Protein AF-A0A7Y2KKF2-F1 (afdb_monomer)

Foldseek 3Di:
DAAAAKAKPLLQAQCFEAEPVGDGLAGFHWFKWADDDLWTFTQFTWGDDDPFTWTGGQVQWHYHDSPHTYGPDDNVPIDTDDDDLRIDICVPQAFQAWEAEPVSPDIFGQLIFIWDDDPNTTTGFKTFRFLVSLCSNLVNPVVDPVLVPPQPDDRDRLIDTSSQWDQPDSRSNYIYGVDDDPSGDDDQLLSVLSNLVPDDLVSNLSSLVSDDLLSSLRNLLNHDLVSNQSNLVPDDLLSSLSNLLNHQLLSSLSNLLSYDPVSSVSSLVNHDVVSSVQNVQLVVDDCPDPSSPDGPPDDDDDPPDD

pLDDT: mean 85.21, std 11.69, range [46.84, 96.94]

Sequence (306 aa):
MALVGEVFVADVIGKPVLDPVGEEIGKLRDIAVVGGGPFPRAAGLLLERKKTVLFLPWEEVSIFNRRIISSRKRDSDLAEYTPAPDQLLIGKDLLDKQIVDIDGAKVVRVNDVKLAEEGGAACVTDVDVGVRGILRRLGVERRGETFFRTIRHPLRHQMISWSLIQPLHEKLDRLTLAVSRQALAEIHPADIAQIISGLSPEERKGFFGKLDLEMAAEALHELEPEVQADLITDMDKEQAADVIERMPPDEAADVIADLPLEKAQEILGLIEKEEAQDIHELLGHEEDTAGGLMTNEYLAYPPGIT

Solvent-accessible surface area (backbone atoms only — not comparable to full-atom values): 16806 Å² total; per-residue (Å²): 125,43,52,58,39,74,30,45,49,52,62,42,52,68,38,62,30,21,25,77,88,66,50,73,61,26,23,30,65,39,40,31,26,28,71,92,59,84,42,37,32,52,52,23,40,31,26,41,43,98,92,46,48,32,40,45,51,43,88,42,32,43,34,42,38,65,87,49,36,30,29,67,52,50,66,92,76,55,49,73,59,71,94,53,95,70,52,44,38,44,63,78,50,43,41,72,25,40,37,26,30,76,83,64,82,46,77,48,44,27,43,29,42,33,32,31,65,54,94,74,38,47,19,43,50,29,33,24,55,25,70,64,28,47,35,44,64,69,55,51,68,80,79,46,69,73,76,58,71,75,46,91,64,78,87,61,87,33,61,45,51,37,81,43,54,40,73,70,45,103,58,55,72,38,34,29,29,79,57,69,73,84,75,65,74,81,79,58,37,58,56,50,19,56,51,45,72,72,43,54,73,72,53,30,57,64,50,54,74,68,46,55,53,67,59,38,18,53,16,41,70,55,36,59,68,72,58,38,32,52,52,49,68,74,40,57,57,67,62,37,17,58,25,47,69,58,33,58,48,42,62,34,22,56,49,44,68,68,37,60,69,69,60,35,52,54,25,52,71,66,32,59,71,67,61,36,48,53,22,54,58,40,62,72,35,59,65,97,35,76,54,35,73,41,63,90,85,72,93,82,78,70,92,86,76,131

Mean predicted aligned error: 8.92 Å

Secondary structure (DSSP, 8-state):
--EEPPEEHHHHTTPEEE-TTS-EEEEEEEEEEE-SSSSPEEEEEEEEETTEEEEEEGGGEEEESSS-EEESS-GGGPEEP---TTEEEIIIIITT-EEE-TTS--EEE--EEEEEEETTEEEEEEEE-SHHHHHHHHTGGGG-TTTGGG-SS-----EEEGGGEEESSSSTTEEEESS-GGG-PPPPHHHHHHHHHHS-HHHHHHHHTTS-HHHHHHHHHTS-HHHHHHHHHHS-HHHHHHHHTTS-HHHHHHHHHTS-HHHHHHHHTTS-HHHHHHHHHHTTS-TTSTTTS--S------TT--

Structure (mmCIF, N/CA/C/O backbone):
data_AF-A0A7Y2KKF2-F1
#
_entry.id   AF-A0A7Y2KKF2-F1
#
loop_
_atom_site.group_PDB
_atom_site.id
_atom_site.type_symbol
_atom_site.label_atom_id
_atom_site.label_alt_id
_atom_site.label_comp_id
_atom_site.label_asym_id
_atom_site.label_entity_id
_atom_site.label_seq_id
_atom_site.pdbx_PDB_ins_code
_atom_site.Cartn_x
_atom_site.Cartn_y
_atom_site.Cartn_z
_atom_site.occupancy
_atom_site.B_iso_or_equiv
_atom_site.auth_seq_id
_atom_site.auth_comp_id
_atom_site.auth_asym_id
_atom_site.auth_atom_id
_atom_site.pdbx_PDB_model_num
ATOM 1 N N . MET A 1 1 ? 12.074 1.842 -33.290 1.00 66.06 1 MET A N 1
ATOM 2 C CA . MET A 1 1 ? 11.045 2.181 -32.287 1.00 66.06 1 MET A CA 1
ATOM 3 C C . MET A 1 1 ? 10.697 0.917 -31.518 1.00 66.06 1 MET A C 1
ATOM 5 O O . MET A 1 1 ? 10.731 -0.154 -32.125 1.00 66.06 1 MET A O 1
ATOM 9 N N . ALA A 1 2 ? 10.499 1.010 -30.204 1.00 76.38 2 ALA A N 1
ATOM 10 C CA . ALA A 1 2 ? 10.091 -0.125 -29.377 1.00 76.38 2 ALA A CA 1
ATOM 11 C C . ALA A 1 2 ? 8.627 -0.485 -29.669 1.00 76.38 2 ALA A C 1
ATOM 13 O O . ALA A 1 2 ? 7.830 0.410 -29.934 1.00 76.38 2 ALA A O 1
ATOM 14 N N . LEU A 1 3 ? 8.265 -1.769 -29.622 1.00 82.00 3 LEU A N 1
ATOM 15 C CA . LEU A 1 3 ? 6.858 -2.173 -29.621 1.00 82.00 3 LEU A CA 1
ATOM 16 C C . LEU A 1 3 ? 6.322 -2.038 -28.193 1.00 82.00 3 LEU A C 1
ATOM 18 O O . LEU A 1 3 ? 6.644 -2.873 -27.342 1.00 82.00 3 LEU A O 1
ATOM 22 N N . VAL A 1 4 ? 5.539 -0.990 -27.939 1.00 83.94 4 VAL A N 1
ATOM 23 C CA . VAL A 1 4 ? 5.019 -0.653 -26.609 1.00 83.94 4 VAL A CA 1
ATOM 24 C C . VAL A 1 4 ? 3.547 -1.050 -26.527 1.00 83.94 4 VAL A C 1
ATOM 26 O O . VAL A 1 4 ? 2.731 -0.626 -27.336 1.00 83.94 4 VAL A O 1
ATOM 29 N N . GLY A 1 5 ? 3.205 -1.912 -25.573 1.00 84.75 5 GLY A N 1
ATOM 30 C CA . GLY A 1 5 ? 1.810 -2.188 -25.230 1.00 84.75 5 GLY A CA 1
ATOM 31 C C . GLY A 1 5 ? 1.313 -1.261 -24.125 1.00 84.75 5 GLY A C 1
ATOM 32 O O . GLY A 1 5 ? 2.107 -0.607 -23.457 1.00 84.75 5 GLY A O 1
ATOM 33 N N . GLU A 1 6 ? 0.006 -1.272 -23.870 1.00 90.69 6 GLU A N 1
ATOM 34 C CA . GLU A 1 6 ? -0.519 -0.774 -22.597 1.00 90.69 6 GLU A CA 1
ATOM 35 C C . GLU A 1 6 ? -0.142 -1.746 -21.474 1.00 90.69 6 GLU A C 1
ATOM 37 O O . GLU A 1 6 ? -0.346 -2.964 -21.584 1.00 90.69 6 GLU A O 1
ATOM 42 N N . VAL A 1 7 ? 0.450 -1.218 -20.406 1.00 93.38 7 VAL A N 1
ATOM 43 C CA . VAL A 1 7 ? 0.984 -2.012 -19.296 1.00 93.38 7 VAL A CA 1
ATOM 44 C C . VAL A 1 7 ? 0.784 -1.269 -17.983 1.00 93.38 7 VAL A C 1
ATOM 46 O O . VAL A 1 7 ? 1.004 -0.064 -17.901 1.00 93.38 7 VAL A O 1
ATOM 49 N N . PHE A 1 8 ? 0.419 -2.009 -16.942 1.00 93.75 8 PHE A N 1
ATOM 50 C CA . PHE A 1 8 ? 0.532 -1.540 -15.570 1.00 93.75 8 PHE A CA 1
ATOM 51 C C . PHE A 1 8 ? 1.914 -1.865 -15.011 1.00 93.75 8 PHE A C 1
ATOM 53 O O . PHE A 1 8 ? 2.438 -2.953 -15.249 1.00 93.75 8 PHE A O 1
ATOM 60 N N . VAL A 1 9 ? 2.515 -0.956 -14.251 1.00 94.44 9 VAL A N 1
ATOM 61 C CA . VAL A 1 9 ? 3.871 -1.150 -13.719 1.00 94.44 9 VAL A CA 1
ATOM 62 C C . VAL A 1 9 ? 3.959 -2.419 -12.869 1.00 94.44 9 VAL A C 1
ATOM 64 O O . VAL A 1 9 ? 4.894 -3.203 -13.049 1.00 94.44 9 VAL A O 1
ATOM 67 N N . ALA A 1 10 ? 2.943 -2.711 -12.053 1.00 91.69 10 ALA A N 1
ATOM 68 C CA . ALA A 1 10 ? 2.866 -3.961 -11.295 1.00 91.69 10 ALA A CA 1
ATOM 69 C C . ALA A 1 10 ? 2.957 -5.236 -12.163 1.00 91.69 10 ALA A C 1
ATOM 71 O O . ALA A 1 10 ? 3.469 -6.259 -11.706 1.00 91.69 10 ALA A O 1
ATOM 72 N N . ASP A 1 11 ? 2.513 -5.196 -13.425 1.00 91.00 11 ASP A N 1
ATOM 73 C CA . ASP A 1 11 ? 2.591 -6.351 -14.325 1.00 91.00 11 ASP A CA 1
ATOM 74 C C . ASP A 1 11 ? 4.012 -6.647 -14.798 1.00 91.00 11 ASP A C 1
ATOM 76 O O . ASP A 1 11 ? 4.284 -7.778 -15.211 1.00 91.00 11 ASP A O 1
ATOM 80 N N . VAL A 1 12 ? 4.901 -5.655 -14.809 1.00 93.62 12 VAL A N 1
ATOM 81 C CA . VAL A 1 12 ? 6.234 -5.759 -15.422 1.00 93.62 12 VAL A CA 1
ATOM 82 C C . VAL A 1 12 ? 7.373 -5.754 -14.413 1.00 93.62 12 VAL A C 1
ATOM 84 O O . VAL A 1 12 ? 8.417 -6.339 -14.699 1.00 93.62 12 VAL A O 1
ATOM 87 N N . ILE A 1 13 ? 7.183 -5.170 -13.229 1.00 94.06 13 ILE A N 1
ATOM 88 C CA . ILE A 1 13 ? 8.176 -5.221 -12.149 1.00 94.06 13 ILE A CA 1
ATOM 89 C C . ILE A 1 13 ? 8.487 -6.681 -11.782 1.00 94.06 13 ILE A C 1
ATOM 91 O O . ILE A 1 13 ? 7.617 -7.552 -11.742 1.00 94.06 13 ILE A O 1
ATOM 95 N N . GLY A 1 14 ? 9.770 -6.967 -11.569 1.00 92.94 14 GLY A N 1
ATOM 96 C CA . GLY A 1 14 ? 10.307 -8.290 -11.266 1.00 92.94 14 GLY A CA 1
ATOM 97 C C . GLY A 1 14 ? 10.413 -9.240 -12.464 1.00 92.94 14 GLY A C 1
ATOM 98 O O . GLY A 1 14 ? 10.961 -10.335 -12.309 1.00 92.94 14 GLY A O 1
ATOM 99 N N . LYS A 1 15 ? 9.924 -8.867 -13.657 1.00 94.75 15 LYS A N 1
ATOM 100 C CA . LYS A 1 15 ? 10.044 -9.715 -14.853 1.00 94.75 15 LYS A CA 1
ATOM 101 C C . LYS A 1 15 ? 11.456 -9.697 -15.434 1.00 94.75 15 LYS A C 1
ATOM 103 O O . LYS A 1 15 ? 12.117 -8.659 -15.382 1.00 94.75 15 LYS A O 1
ATOM 108 N N . PRO A 1 16 ? 11.908 -10.821 -16.018 1.00 96.00 16 PRO A N 1
ATOM 109 C CA . PRO A 1 16 ? 13.187 -10.870 -16.706 1.00 96.00 16 PRO A CA 1
ATOM 110 C C . PRO A 1 16 ? 13.158 -9.977 -17.949 1.00 96.00 16 PRO A C 1
ATOM 112 O O . PRO A 1 16 ? 12.176 -9.954 -18.696 1.00 96.00 16 PRO A O 1
ATOM 115 N N . VAL A 1 17 ? 14.255 -9.261 -18.166 1.00 96.56 17 VAL A N 1
ATOM 116 C CA . VAL A 1 17 ? 14.524 -8.495 -19.380 1.00 96.56 17 VAL A CA 1
ATOM 117 C C . VAL A 1 17 ? 15.503 -9.286 -20.228 1.00 96.56 17 VAL A C 1
ATOM 119 O O . VAL A 1 17 ? 16.597 -9.624 -19.774 1.00 96.56 17 VAL A O 1
ATOM 122 N N . LEU A 1 18 ? 15.082 -9.604 -21.449 1.00 95.75 18 LEU A N 1
ATOM 123 C CA . LEU A 1 18 ? 15.826 -10.469 -22.358 1.00 95.75 18 LEU A CA 1
ATOM 124 C C . LEU A 1 18 ? 16.685 -9.654 -23.324 1.00 95.75 18 LEU A C 1
ATOM 126 O O . LEU A 1 18 ? 16.285 -8.578 -23.767 1.00 95.75 18 LEU A O 1
ATOM 130 N N . ASP A 1 19 ? 17.844 -10.176 -23.689 1.00 93.88 19 ASP A N 1
ATOM 131 C CA . ASP A 1 19 ? 18.685 -9.621 -24.743 1.00 93.88 19 ASP A CA 1
ATOM 132 C C . ASP A 1 19 ? 18.231 -10.083 -26.153 1.00 93.88 19 ASP A C 1
ATOM 134 O O . ASP A 1 19 ? 17.264 -10.846 -26.281 1.00 93.88 19 ASP A O 1
ATOM 138 N N . PRO A 1 20 ? 18.894 -9.645 -27.244 1.00 91.19 20 PRO A N 1
ATOM 139 C CA . PRO A 1 20 ? 18.525 -10.045 -28.605 1.00 91.19 20 PRO A CA 1
ATOM 140 C C . PRO A 1 20 ? 18.633 -11.544 -28.914 1.00 91.19 20 PRO A C 1
ATOM 142 O O . PRO A 1 20 ? 18.041 -11.987 -29.899 1.00 91.19 20 PRO A O 1
ATOM 145 N N . VAL A 1 21 ? 19.403 -12.314 -28.137 1.00 90.31 21 VAL A N 1
ATOM 146 C CA . VAL A 1 21 ? 19.538 -13.770 -28.309 1.00 90.31 21 VAL A CA 1
ATOM 147 C C . VAL A 1 21 ? 18.631 -14.557 -27.356 1.00 90.31 21 VAL A C 1
ATOM 149 O O . VAL A 1 21 ? 18.533 -15.776 -27.482 1.00 90.31 21 VAL A O 1
ATOM 152 N N . GLY A 1 22 ? 17.897 -13.863 -26.481 1.00 89.19 22 GLY A N 1
ATOM 153 C CA . GLY A 1 22 ? 16.915 -14.435 -25.564 1.00 89.19 22 GLY A CA 1
ATOM 154 C C . GLY A 1 22 ? 17.468 -14.769 -24.179 1.00 89.19 22 GLY A C 1
ATOM 155 O O . GLY A 1 22 ? 16.781 -15.444 -23.414 1.00 89.19 22 GLY A O 1
ATOM 156 N N . GLU A 1 23 ? 18.677 -14.315 -23.842 1.00 92.12 23 GLU A N 1
ATOM 157 C CA . GLU A 1 23 ? 19.265 -14.502 -22.514 1.00 92.12 23 GLU A CA 1
ATOM 158 C C . GLU A 1 23 ? 18.780 -13.425 -21.533 1.00 92.12 23 GLU A C 1
ATOM 160 O O . GLU A 1 23 ? 18.549 -12.275 -21.907 1.00 92.12 23 GLU A O 1
ATOM 165 N N . GLU A 1 24 ? 18.605 -13.791 -20.259 1.00 94.50 24 GLU A N 1
ATOM 166 C CA . GLU A 1 24 ? 18.201 -12.850 -19.208 1.00 94.50 24 GLU A CA 1
ATOM 167 C C . GLU A 1 24 ? 19.370 -11.934 -18.824 1.00 94.50 24 GLU A C 1
ATOM 169 O O . GLU A 1 24 ? 20.381 -12.385 -18.287 1.00 94.50 24 GLU A O 1
ATOM 174 N N . ILE A 1 25 ? 19.198 -10.631 -19.047 1.00 93.06 25 ILE A N 1
ATOM 175 C CA . ILE A 1 25 ? 20.148 -9.587 -18.638 1.00 93.06 25 ILE A CA 1
ATOM 176 C C . ILE A 1 25 ? 20.002 -9.291 -17.136 1.00 93.06 25 ILE A C 1
ATOM 178 O O . ILE A 1 25 ? 20.973 -9.057 -16.416 1.00 93.06 25 ILE A O 1
ATOM 182 N N . GLY A 1 26 ? 18.761 -9.283 -16.656 1.00 94.44 26 GLY A N 1
ATOM 183 C CA . GLY A 1 26 ? 18.391 -8.996 -15.276 1.00 94.44 26 GLY A CA 1
ATOM 184 C C . GLY A 1 26 ? 16.881 -8.852 -15.139 1.00 94.44 26 GLY A C 1
ATOM 185 O O . GLY A 1 26 ? 16.146 -8.969 -16.122 1.00 94.44 26 GLY A O 1
ATOM 186 N N . LYS A 1 27 ? 16.406 -8.569 -13.927 1.00 96.56 27 LYS A N 1
ATOM 187 C CA . LYS A 1 27 ? 14.975 -8.366 -13.661 1.00 96.56 27 LYS A CA 1
ATOM 188 C C . LYS A 1 27 ? 14.642 -6.887 -13.603 1.00 96.56 27 LYS A C 1
ATOM 190 O O . LYS A 1 27 ? 15.413 -6.109 -13.050 1.00 96.56 27 LYS A O 1
ATOM 195 N N . LEU A 1 28 ? 13.494 -6.491 -14.145 1.00 96.94 28 LEU A N 1
ATOM 196 C CA . LEU A 1 28 ? 13.041 -5.108 -14.063 1.00 96.94 28 LEU A CA 1
ATOM 197 C C . LEU A 1 28 ? 12.802 -4.728 -12.597 1.00 96.94 28 LEU A C 1
ATOM 199 O O . LEU A 1 28 ? 11.917 -5.279 -11.949 1.00 96.94 28 LEU A O 1
ATOM 203 N N . ARG A 1 29 ? 13.580 -3.777 -12.087 1.00 96.12 29 ARG A N 1
ATOM 204 C CA . ARG A 1 29 ? 13.467 -3.266 -10.719 1.00 96.12 29 ARG A CA 1
ATOM 205 C C . ARG A 1 29 ? 12.604 -2.019 -10.644 1.00 96.12 29 ARG A C 1
ATOM 207 O O . ARG A 1 29 ? 11.814 -1.894 -9.720 1.00 96.12 29 ARG A O 1
ATOM 214 N N . ASP A 1 30 ? 12.804 -1.094 -11.575 1.00 96.31 30 ASP A N 1
ATOM 215 C CA . ASP A 1 30 ? 12.097 0.184 -11.618 1.00 96.31 30 ASP A CA 1
ATOM 216 C C . ASP A 1 30 ? 12.155 0.780 -13.035 1.00 96.31 30 ASP A C 1
ATOM 218 O O . ASP A 1 30 ? 12.896 0.301 -13.898 1.00 96.31 30 ASP A O 1
ATOM 222 N N . ILE A 1 31 ? 11.381 1.832 -13.278 1.00 95.88 31 ILE A N 1
ATOM 223 C CA . ILE A 1 31 ? 11.293 2.553 -14.545 1.00 95.88 31 ILE A CA 1
ATOM 224 C C . ILE A 1 31 ? 11.585 4.021 -14.255 1.00 95.88 31 ILE A C 1
ATOM 226 O O . ILE A 1 31 ? 10.865 4.658 -13.487 1.00 95.88 31 ILE A O 1
ATOM 230 N N . ALA A 1 32 ? 12.634 4.556 -14.875 1.00 94.12 32 ALA A N 1
ATOM 231 C CA . ALA A 1 32 ? 12.942 5.976 -14.802 1.00 94.12 32 ALA A CA 1
ATOM 232 C C . ALA A 1 32 ? 12.110 6.729 -15.838 1.00 94.12 32 ALA A C 1
ATOM 234 O O . ALA A 1 32 ? 12.098 6.362 -17.016 1.00 94.12 32 ALA A O 1
ATOM 235 N N . VAL A 1 33 ? 11.453 7.801 -15.411 1.00 92.44 33 VAL A N 1
ATOM 236 C CA . VAL A 1 33 ? 10.720 8.726 -16.271 1.00 92.44 33 VAL A CA 1
ATOM 237 C C . VAL A 1 33 ? 11.286 10.133 -16.147 1.00 92.44 33 VAL A C 1
ATOM 239 O O . VAL A 1 33 ? 11.766 10.537 -15.091 1.00 92.44 33 VAL A O 1
ATOM 242 N N . VAL A 1 34 ? 11.220 10.880 -17.240 1.00 89.19 34 VAL A N 1
ATOM 243 C CA . VAL A 1 34 ? 11.585 12.295 -17.312 1.00 89.19 34 VAL A CA 1
ATOM 244 C C . VAL A 1 34 ? 10.343 13.122 -17.619 1.00 89.19 34 VAL A C 1
ATOM 246 O O . VAL A 1 34 ? 9.473 12.713 -18.397 1.00 89.19 34 VAL A O 1
ATOM 249 N N . GLY A 1 35 ? 10.251 14.290 -16.984 1.00 78.19 35 GLY A N 1
ATOM 250 C CA . GLY A 1 35 ? 9.215 15.281 -17.270 1.00 78.19 35 GLY A CA 1
ATOM 251 C C . GLY A 1 35 ? 9.471 16.050 -18.575 1.00 78.19 35 GLY A C 1
ATOM 252 O O . GLY A 1 35 ? 10.348 15.707 -19.362 1.00 78.19 35 GLY A O 1
ATOM 253 N N . GLY A 1 36 ? 8.706 17.123 -18.804 1.00 64.69 36 GLY A N 1
ATOM 254 C CA . GLY A 1 36 ? 8.916 18.044 -19.938 1.00 64.69 36 GLY A CA 1
ATOM 255 C C . GLY A 1 36 ? 7.866 17.978 -21.053 1.00 64.69 36 GLY A C 1
ATOM 256 O O . GLY A 1 36 ? 7.981 18.692 -22.046 1.00 64.69 36 GLY A O 1
ATOM 257 N N . GLY A 1 37 ? 6.823 17.163 -20.886 1.00 69.75 37 GLY A N 1
ATOM 258 C CA . GLY A 1 37 ? 5.637 17.112 -21.745 1.00 69.75 37 GLY A CA 1
ATOM 259 C C . GLY A 1 37 ? 4.364 16.880 -20.920 1.00 69.75 37 GLY A C 1
ATOM 260 O O . GLY A 1 37 ? 4.456 16.782 -19.696 1.00 69.75 37 GLY A O 1
ATOM 261 N N . PRO A 1 38 ? 3.181 16.766 -21.555 1.00 76.31 38 PRO A N 1
ATOM 262 C CA . PRO A 1 38 ? 1.919 16.526 -20.842 1.00 76.31 38 PRO A CA 1
ATOM 263 C C . PRO A 1 38 ? 1.904 15.194 -20.074 1.00 76.31 38 PRO A C 1
ATOM 265 O O . PRO A 1 38 ? 1.149 15.053 -19.119 1.00 76.31 38 PRO A O 1
ATOM 268 N N . PHE A 1 39 ? 2.761 14.248 -20.473 1.00 86.94 39 PHE A N 1
ATOM 269 C CA . PHE A 1 39 ? 2.935 12.940 -19.849 1.00 86.94 39 PHE A CA 1
ATOM 270 C C . PHE A 1 39 ? 4.435 12.658 -19.632 1.00 86.94 39 PHE A C 1
ATOM 272 O O . PHE A 1 39 ? 5.213 12.837 -20.579 1.00 86.94 39 PHE A O 1
ATOM 279 N N . PRO A 1 40 ? 4.863 12.221 -18.430 1.00 90.25 40 PRO A N 1
ATOM 280 C CA . PRO A 1 40 ? 6.226 11.790 -18.154 1.00 90.25 40 PRO A CA 1
ATOM 281 C C . PRO A 1 40 ? 6.601 10.630 -19.060 1.00 90.25 40 PRO A C 1
ATOM 283 O O . PRO A 1 40 ? 5.859 9.652 -19.169 1.00 90.25 40 PRO A O 1
ATOM 286 N N . ARG A 1 41 ? 7.756 10.737 -19.710 1.00 91.62 41 ARG A N 1
ATOM 287 C CA . ARG A 1 41 ? 8.225 9.751 -20.685 1.00 91.62 41 ARG A CA 1
ATOM 288 C C . ARG A 1 41 ? 9.247 8.837 -20.047 1.00 91.62 41 ARG A C 1
ATOM 290 O O . ARG A 1 41 ? 10.110 9.312 -19.318 1.00 91.62 41 ARG A O 1
ATOM 297 N N . ALA A 1 42 ? 9.192 7.549 -20.353 1.00 93.19 42 ALA A N 1
ATOM 298 C CA . ALA A 1 42 ? 10.209 6.608 -19.918 1.00 93.19 42 ALA A CA 1
ATOM 299 C C . ALA A 1 42 ? 11.580 7.002 -20.493 1.00 93.19 42 ALA A C 1
ATOM 301 O O . ALA A 1 42 ? 11.768 7.055 -21.706 1.00 93.19 42 ALA A O 1
ATOM 302 N N . ALA A 1 43 ? 12.527 7.281 -19.601 1.00 92.69 43 ALA A N 1
ATOM 303 C CA . ALA A 1 43 ? 13.932 7.509 -19.919 1.00 92.69 43 ALA A CA 1
ATOM 304 C C . ALA A 1 43 ? 14.701 6.186 -20.022 1.00 92.69 43 ALA A C 1
ATOM 306 O O . ALA A 1 43 ? 15.641 6.058 -20.803 1.00 92.69 43 ALA A O 1
ATOM 307 N N . GLY A 1 44 ? 14.296 5.181 -19.243 1.00 93.88 44 GLY A N 1
ATOM 308 C CA . GLY A 1 44 ? 14.912 3.863 -19.276 1.00 93.88 44 GLY A CA 1
ATOM 309 C C . GLY A 1 44 ? 14.418 2.930 -18.179 1.00 93.88 44 GLY A C 1
ATOM 310 O O . GLY A 1 44 ? 13.600 3.291 -17.332 1.00 93.88 44 GLY A O 1
ATOM 311 N N . LEU A 1 45 ? 14.931 1.706 -18.213 1.00 96.06 45 LEU A N 1
ATOM 312 C CA . LEU A 1 45 ? 14.622 0.636 -17.276 1.00 96.06 45 LEU A CA 1
ATOM 313 C C . LEU A 1 45 ? 15.802 0.412 -16.329 1.00 96.06 45 LEU A C 1
ATOM 315 O O . LEU A 1 45 ? 16.952 0.336 -16.766 1.00 96.06 45 LEU A O 1
ATOM 319 N N . LEU A 1 46 ? 15.515 0.261 -15.040 1.00 96.44 46 LEU A N 1
ATOM 320 C CA . LEU A 1 46 ? 16.496 -0.144 -14.040 1.00 96.44 46 LEU A CA 1
ATOM 321 C C . LEU A 1 46 ? 16.420 -1.659 -13.891 1.00 96.44 46 LEU A C 1
ATOM 323 O O . LEU A 1 46 ? 15.376 -2.199 -13.526 1.00 96.44 46 LEU A O 1
ATOM 327 N N . LEU A 1 47 ? 17.522 -2.349 -14.166 1.00 96.50 47 LEU A N 1
ATOM 328 C CA . LEU A 1 47 ? 17.596 -3.806 -14.122 1.00 96.50 47 LEU A CA 1
ATOM 329 C C . LEU A 1 47 ? 18.388 -4.243 -12.895 1.00 96.50 47 LEU A C 1
ATOM 331 O O . LEU A 1 47 ? 19.553 -3.883 -12.734 1.00 96.50 47 LEU A O 1
ATOM 335 N N . GLU A 1 48 ? 17.775 -5.033 -12.026 1.00 95.50 48 GLU A N 1
ATOM 336 C CA . GLU A 1 48 ? 18.464 -5.663 -10.910 1.00 95.50 48 GLU A CA 1
ATOM 337 C C . GLU A 1 48 ? 19.169 -6.938 -11.371 1.00 95.50 48 GLU A C 1
ATOM 339 O O . GLU A 1 48 ? 18.561 -7.853 -11.937 1.00 95.50 48 GLU A O 1
ATOM 344 N N . ARG A 1 49 ? 20.472 -7.005 -11.084 1.00 89.94 49 ARG A N 1
ATOM 345 C CA . ARG A 1 49 ? 21.303 -8.185 -11.315 1.00 89.94 49 ARG A CA 1
ATOM 346 C C . ARG A 1 49 ? 22.281 -8.350 -10.157 1.00 89.94 49 ARG A C 1
ATOM 348 O O . ARG A 1 49 ? 23.191 -7.542 -9.973 1.00 89.94 49 ARG A O 1
ATOM 355 N N . LYS A 1 50 ? 22.145 -9.440 -9.398 1.00 86.81 50 LYS A N 1
ATOM 356 C CA . LYS A 1 50 ? 22.961 -9.737 -8.204 1.00 86.81 50 LYS A CA 1
ATOM 357 C C . LYS A 1 50 ? 22.922 -8.586 -7.186 1.00 86.81 50 LYS A C 1
ATOM 359 O O . LYS A 1 50 ? 21.951 -8.466 -6.460 1.00 86.81 50 LYS A O 1
ATOM 364 N N . LYS A 1 51 ? 23.979 -7.772 -7.106 1.00 86.81 51 LYS A N 1
ATOM 365 C CA . LYS A 1 51 ? 24.097 -6.625 -6.184 1.00 86.81 51 LYS A CA 1
ATOM 366 C C . LYS A 1 51 ? 24.229 -5.285 -6.913 1.00 86.81 51 LYS A C 1
ATOM 368 O O . LYS A 1 51 ? 24.526 -4.278 -6.283 1.00 86.81 51 LYS A O 1
ATOM 373 N N . THR A 1 52 ? 24.049 -5.282 -8.230 1.00 91.88 52 THR A N 1
ATOM 374 C CA . THR A 1 52 ? 24.193 -4.100 -9.084 1.00 91.88 52 THR A CA 1
ATOM 375 C C . THR A 1 52 ? 22.864 -3.770 -9.739 1.00 91.88 52 THR A C 1
ATOM 377 O O . THR A 1 52 ? 22.093 -4.674 -10.073 1.00 91.88 52 THR A O 1
ATOM 380 N N . VAL A 1 53 ? 22.622 -2.482 -9.955 1.00 94.94 53 VAL A N 1
ATOM 381 C CA . VAL A 1 53 ? 21.502 -2.002 -10.764 1.00 94.94 53 VAL A CA 1
ATOM 382 C C . VAL A 1 53 ? 22.077 -1.464 -12.059 1.00 94.94 53 VAL A C 1
ATOM 384 O O . VAL A 1 53 ? 22.920 -0.573 -12.031 1.00 94.94 53 VAL A O 1
ATOM 387 N N . LEU A 1 54 ? 21.643 -2.022 -13.178 1.00 95.00 54 LEU A N 1
ATOM 388 C CA . LEU A 1 54 ? 22.023 -1.569 -14.509 1.00 95.00 54 LEU A CA 1
ATOM 389 C C . LEU A 1 54 ? 20.962 -0.619 -15.051 1.00 95.00 54 LEU A C 1
ATOM 391 O O . LEU A 1 54 ? 19.786 -0.735 -14.704 1.00 95.00 54 LEU A O 1
ATOM 395 N N . PHE A 1 55 ? 21.369 0.293 -15.925 1.00 95.50 55 PHE A N 1
ATOM 396 C CA . PHE A 1 55 ? 20.453 1.178 -16.632 1.00 95.50 55 PHE A CA 1
ATOM 397 C C . PHE A 1 55 ? 20.375 0.797 -18.109 1.00 95.50 55 PHE A C 1
ATOM 399 O O . PHE A 1 55 ? 21.385 0.794 -18.814 1.00 95.50 55 PHE A O 1
ATOM 406 N N . LEU A 1 56 ? 19.166 0.497 -18.578 1.00 94.81 56 LEU A N 1
ATOM 407 C CA . LEU A 1 56 ? 18.853 0.272 -19.984 1.00 94.81 56 LEU A CA 1
ATOM 408 C C . LEU A 1 56 ? 18.101 1.499 -20.526 1.00 94.81 56 LEU A C 1
ATOM 410 O O . LEU A 1 56 ? 16.931 1.674 -20.181 1.00 94.81 56 LEU A O 1
ATOM 414 N N . PRO A 1 57 ? 18.733 2.340 -21.367 1.00 93.88 57 PRO A N 1
ATOM 415 C CA . PRO A 1 57 ? 18.066 3.481 -21.991 1.00 93.88 57 PRO A CA 1
ATOM 416 C C . PRO A 1 57 ? 16.843 3.054 -22.803 1.00 93.88 57 PRO A C 1
ATOM 418 O O . PRO A 1 57 ? 16.843 1.983 -23.418 1.0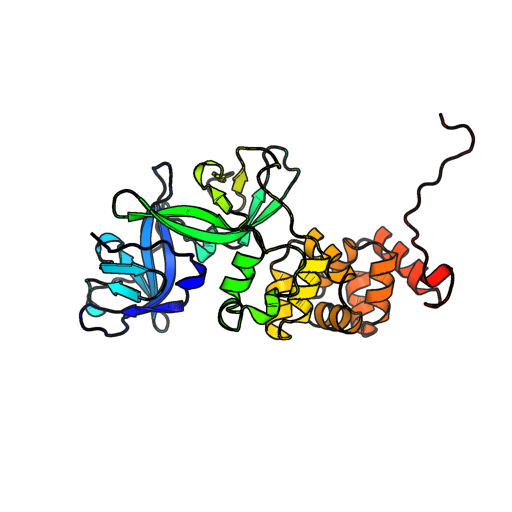0 93.88 57 PRO A O 1
ATOM 421 N N . TRP A 1 58 ? 15.807 3.891 -22.829 1.00 93.06 58 TRP A N 1
ATOM 422 C CA . TRP A 1 58 ? 14.540 3.551 -23.477 1.00 93.06 58 TRP A CA 1
ATOM 423 C C . TRP A 1 58 ? 14.683 3.261 -24.977 1.00 93.06 58 TRP A C 1
ATOM 425 O O . TRP A 1 58 ? 14.017 2.378 -25.517 1.00 93.06 58 TRP A O 1
ATOM 435 N N . GLU A 1 59 ? 15.593 3.951 -25.661 1.00 92.06 59 GLU A N 1
ATOM 436 C CA . GLU A 1 59 ? 15.851 3.790 -27.096 1.00 92.06 59 GLU A CA 1
ATOM 437 C C . GLU A 1 59 ? 16.343 2.379 -27.447 1.00 92.06 59 GLU A C 1
ATOM 439 O O . GLU A 1 59 ? 16.128 1.884 -28.559 1.00 92.06 59 GLU A O 1
ATOM 444 N N . GLU A 1 60 ? 16.977 1.722 -26.478 1.00 93.69 60 GLU A N 1
ATOM 445 C CA . GLU A 1 60 ? 17.521 0.375 -26.601 1.00 93.69 60 GLU A CA 1
ATOM 446 C C . GLU A 1 60 ? 16.488 -0.702 -26.266 1.00 93.69 60 GLU A C 1
ATOM 448 O O . GLU A 1 60 ? 16.750 -1.886 -26.459 1.00 93.69 60 GLU A O 1
ATOM 453 N N . VAL A 1 61 ? 15.290 -0.332 -25.818 1.00 93.75 61 VAL A N 1
ATOM 454 C CA . VAL A 1 61 ? 14.195 -1.281 -25.615 1.00 93.75 61 VAL A CA 1
ATOM 455 C C . VAL A 1 61 ? 13.625 -1.688 -26.981 1.00 93.75 61 VAL A C 1
ATOM 457 O O . VAL A 1 61 ? 13.367 -0.869 -27.870 1.00 93.75 61 VAL A O 1
ATOM 460 N N . SER A 1 62 ? 13.461 -2.992 -27.202 1.00 93.00 62 SER A N 1
ATOM 461 C CA . SER A 1 62 ? 12.889 -3.536 -28.440 1.00 93.00 62 SER A CA 1
ATOM 462 C C . SER A 1 62 ? 11.407 -3.867 -28.295 1.00 93.00 62 SER A C 1
ATOM 464 O O . SER A 1 62 ? 10.624 -3.488 -29.167 1.00 93.00 62 SER A O 1
ATOM 466 N N . ILE A 1 63 ? 11.017 -4.522 -27.201 1.00 93.31 63 ILE A N 1
ATOM 467 C CA . ILE A 1 63 ? 9.628 -4.874 -26.881 1.00 93.31 63 ILE A CA 1
ATOM 468 C C . ILE A 1 63 ? 9.377 -4.519 -25.420 1.00 93.31 63 ILE A C 1
ATOM 470 O O . ILE A 1 63 ? 10.170 -4.880 -24.551 1.00 93.31 63 ILE A O 1
ATOM 474 N N . PHE A 1 64 ? 8.261 -3.846 -25.156 1.00 94.12 64 PHE A N 1
ATOM 475 C CA . PHE A 1 64 ? 7.809 -3.541 -23.807 1.00 94.12 64 PHE A CA 1
ATOM 476 C C . PHE A 1 64 ? 6.303 -3.759 -23.697 1.00 94.12 64 PHE A C 1
ATOM 478 O O . PHE A 1 64 ? 5.498 -2.948 -24.148 1.00 94.12 64 PHE A O 1
ATOM 485 N N . ASN A 1 65 ? 5.900 -4.887 -23.122 1.00 92.06 65 ASN A N 1
ATOM 486 C CA . ASN A 1 65 ? 4.500 -5.160 -22.821 1.00 92.06 65 ASN A CA 1
ATOM 487 C C . ASN A 1 65 ? 4.377 -6.075 -21.598 1.00 92.06 65 ASN A C 1
ATOM 489 O O . ASN A 1 65 ? 5.362 -6.608 -21.089 1.00 92.06 65 ASN A O 1
ATOM 493 N N . ARG A 1 66 ? 3.140 -6.334 -21.163 1.00 89.88 66 ARG A N 1
ATOM 494 C CA . ARG A 1 66 ? 2.851 -7.196 -20.006 1.00 89.88 66 ARG A CA 1
ATOM 495 C C . ARG A 1 66 ? 3.384 -8.633 -20.104 1.00 89.88 66 ARG A C 1
ATOM 497 O O . ARG A 1 66 ? 3.293 -9.356 -19.123 1.00 89.88 66 ARG A O 1
ATOM 504 N N . ARG A 1 67 ? 3.854 -9.125 -21.253 1.00 89.44 67 ARG A N 1
ATOM 505 C CA . ARG A 1 67 ? 4.361 -10.504 -21.412 1.00 89.44 67 ARG A CA 1
ATOM 506 C C . ARG A 1 67 ? 5.872 -10.553 -21.562 1.00 89.44 67 ARG A C 1
ATOM 508 O O . ARG A 1 67 ? 6.495 -11.409 -20.947 1.00 89.44 67 ARG A O 1
ATOM 515 N N . ILE A 1 68 ? 6.428 -9.679 -22.392 1.00 92.50 68 ILE A N 1
ATOM 516 C CA . ILE A 1 68 ? 7.829 -9.718 -22.803 1.00 92.50 68 ILE A CA 1
ATOM 517 C C . ILE A 1 68 ? 8.424 -8.323 -22.658 1.00 92.50 68 ILE A C 1
ATOM 519 O O . ILE A 1 68 ? 7.833 -7.336 -23.104 1.00 92.50 68 ILE A O 1
ATOM 523 N N . ILE A 1 69 ? 9.618 -8.286 -22.071 1.00 95.50 69 ILE A N 1
ATOM 524 C CA . ILE A 1 69 ? 10.486 -7.117 -22.025 1.00 95.50 69 ILE A CA 1
ATOM 525 C C . ILE A 1 69 ? 11.803 -7.532 -22.671 1.00 95.50 69 ILE A C 1
ATOM 527 O O . ILE A 1 69 ? 12.437 -8.486 -22.216 1.00 95.50 69 ILE A O 1
ATOM 531 N N . SER A 1 70 ? 12.201 -6.853 -23.743 1.00 94.75 70 SER A N 1
ATOM 532 C CA . SER A 1 70 ? 13.437 -7.179 -24.452 1.00 94.75 70 SER A CA 1
ATOM 533 C C . SER A 1 70 ? 14.248 -5.945 -24.820 1.00 94.75 70 SER A C 1
ATOM 535 O O . SER A 1 70 ? 13.713 -4.871 -25.099 1.00 94.75 70 SER A O 1
ATOM 537 N N . SER A 1 71 ? 15.560 -6.133 -24.844 1.00 94.31 71 SER A N 1
ATOM 538 C CA . SER A 1 71 ? 16.591 -5.150 -25.145 1.00 94.31 71 SER A CA 1
ATOM 539 C C . SER A 1 71 ? 17.176 -5.388 -26.541 1.00 94.31 71 SER A C 1
ATOM 541 O O . SER A 1 71 ? 17.133 -6.493 -27.081 1.00 94.31 71 SER A O 1
ATOM 543 N N . ARG A 1 72 ? 17.718 -4.334 -27.150 1.00 94.06 72 ARG A N 1
ATOM 544 C CA . ARG A 1 72 ? 18.578 -4.372 -28.345 1.00 94.06 72 ARG A CA 1
ATOM 545 C C . ARG A 1 72 ? 20.050 -4.539 -27.974 1.00 94.06 72 ARG A C 1
ATOM 547 O O . ARG A 1 72 ? 20.834 -4.994 -28.803 1.00 94.06 72 ARG A O 1
ATOM 554 N N . LYS A 1 73 ? 20.411 -4.186 -26.740 1.00 90.62 73 LYS A N 1
ATOM 555 C CA . LYS A 1 73 ? 21.745 -4.354 -26.163 1.00 90.62 73 LYS A CA 1
ATOM 556 C C . LYS A 1 73 ? 21.885 -5.681 -25.444 1.00 90.62 73 LYS A C 1
ATOM 558 O O . LYS A 1 73 ? 20.917 -6.192 -24.879 1.00 90.62 73 LYS A O 1
ATOM 563 N N . ARG A 1 74 ? 23.118 -6.180 -25.434 1.00 88.12 74 ARG A N 1
ATOM 564 C CA . ARG A 1 74 ? 23.538 -7.303 -24.600 1.00 88.12 74 ARG A CA 1
ATOM 565 C C . ARG A 1 74 ? 23.980 -6.807 -23.233 1.00 88.12 74 ARG A C 1
ATOM 567 O O . ARG A 1 74 ? 24.265 -5.626 -23.045 1.00 88.12 74 ARG A O 1
ATOM 574 N N . ASP A 1 75 ? 24.075 -7.742 -22.302 1.00 80.25 75 ASP A N 1
ATOM 575 C CA . ASP A 1 75 ? 24.470 -7.478 -20.921 1.00 80.25 75 ASP A CA 1
ATOM 576 C C . ASP A 1 75 ? 25.838 -6.771 -20.800 1.00 80.25 75 ASP A C 1
ATOM 578 O O . ASP A 1 75 ? 25.995 -5.825 -20.032 1.00 80.25 75 ASP A O 1
ATOM 582 N N . SER A 1 76 ? 26.815 -7.150 -21.633 1.00 80.38 76 SER A N 1
ATOM 583 C CA . SER A 1 76 ? 28.153 -6.532 -21.660 1.00 80.38 76 SER A CA 1
ATOM 584 C C . SER A 1 76 ? 28.156 -5.036 -21.981 1.00 80.38 76 SER A C 1
ATOM 586 O O . SER A 1 76 ? 29.151 -4.361 -21.724 1.00 80.38 76 SER A O 1
ATOM 588 N N . ASP A 1 77 ? 27.069 -4.532 -22.566 1.00 83.44 77 ASP A N 1
ATOM 589 C CA . ASP A 1 77 ? 26.983 -3.190 -23.137 1.00 83.44 77 ASP A CA 1
ATOM 590 C C . ASP A 1 77 ? 26.193 -2.224 -22.231 1.00 83.44 77 ASP A C 1
ATOM 592 O O . ASP A 1 77 ? 25.939 -1.077 -22.617 1.00 83.44 77 ASP A O 1
ATOM 596 N N . LEU A 1 78 ? 25.775 -2.680 -21.041 1.00 87.12 78 LEU A N 1
ATOM 597 C CA . LEU A 1 78 ? 25.028 -1.889 -20.063 1.00 87.12 78 LEU A CA 1
ATOM 598 C C . LEU A 1 78 ? 25.926 -1.331 -18.961 1.00 87.12 78 LEU A C 1
ATOM 600 O O . LEU A 1 78 ? 26.803 -2.008 -18.428 1.00 87.12 78 LEU A O 1
ATOM 604 N N . ALA A 1 79 ? 25.656 -0.080 -18.595 1.00 89.56 79 ALA A N 1
ATOM 605 C CA . ALA A 1 79 ? 26.330 0.605 -17.503 1.00 89.56 79 ALA A CA 1
ATOM 606 C C . ALA A 1 79 ? 25.532 0.485 -16.198 1.00 89.56 79 ALA A C 1
ATOM 608 O O . ALA A 1 79 ? 24.312 0.288 -16.205 1.00 89.56 79 ALA A O 1
ATOM 609 N N . GLU A 1 80 ? 26.226 0.641 -15.072 1.00 93.00 80 GLU A N 1
ATOM 610 C CA . GLU A 1 80 ? 25.574 0.780 -13.772 1.00 93.00 80 GLU A CA 1
ATOM 611 C C . GLU A 1 80 ? 24.738 2.064 -13.719 1.00 93.00 80 GLU A C 1
ATOM 613 O O . GLU A 1 80 ? 25.122 3.115 -14.239 1.00 93.00 80 GLU A O 1
ATOM 618 N N . TYR A 1 81 ? 23.569 1.968 -13.092 1.00 92.69 81 TYR A N 1
ATOM 619 C CA . TYR A 1 81 ? 22.658 3.088 -12.933 1.00 92.69 81 TYR A CA 1
ATOM 620 C C . TYR A 1 81 ? 23.256 4.147 -12.006 1.00 92.69 81 TYR A C 1
ATOM 622 O O . TYR A 1 81 ? 23.669 3.853 -10.885 1.00 92.69 81 TYR A O 1
ATOM 630 N N . THR A 1 82 ? 23.234 5.400 -12.459 1.00 88.50 82 THR A N 1
ATOM 631 C CA . THR A 1 82 ? 23.558 6.570 -11.641 1.00 88.50 82 THR A CA 1
ATOM 632 C C . THR A 1 82 ? 22.335 7.492 -11.618 1.00 88.50 82 THR A C 1
ATOM 634 O O . THR A 1 82 ? 21.869 7.863 -12.695 1.00 88.50 82 THR A O 1
ATOM 637 N N . PRO A 1 83 ? 21.801 7.863 -10.437 1.00 85.19 83 PRO A N 1
ATOM 638 C CA . PRO A 1 83 ? 20.635 8.738 -10.334 1.00 85.19 83 PRO A CA 1
ATOM 639 C C . PRO A 1 83 ? 20.863 10.094 -11.002 1.00 85.19 83 PRO A C 1
ATOM 641 O O . PRO A 1 83 ? 21.853 10.768 -10.707 1.00 85.19 83 PRO A O 1
ATOM 644 N N . ALA A 1 84 ? 19.927 10.504 -11.854 1.00 84.25 84 ALA A N 1
ATOM 645 C CA . ALA A 1 84 ? 19.911 11.835 -12.449 1.00 84.25 84 ALA A CA 1
ATOM 646 C C . ALA A 1 84 ? 18.868 12.729 -11.739 1.00 84.25 84 ALA A C 1
ATOM 648 O O . ALA A 1 84 ? 17.804 12.228 -11.375 1.00 84.25 84 ALA A O 1
ATOM 649 N N . PRO A 1 85 ? 19.137 14.032 -11.515 1.00 76.81 85 PRO A N 1
ATOM 650 C CA . PRO A 1 85 ? 18.231 14.920 -10.771 1.00 76.81 85 PRO A CA 1
ATOM 651 C C . PRO A 1 85 ? 16.873 15.167 -11.442 1.00 76.81 85 PRO A C 1
ATOM 653 O O . PRO A 1 85 ? 15.917 15.534 -10.772 1.00 76.81 85 PRO A O 1
ATOM 656 N N . ASP A 1 86 ? 16.803 15.009 -12.760 1.00 83.31 86 ASP A N 1
ATOM 657 C CA . ASP A 1 86 ? 15.625 15.220 -13.605 1.00 83.31 86 ASP A CA 1
ATOM 658 C C . ASP A 1 86 ? 14.817 13.934 -13.849 1.00 83.31 86 ASP A C 1
ATOM 660 O O . ASP A 1 86 ? 13.789 13.962 -14.531 1.00 83.31 86 ASP A O 1
ATOM 664 N N . GLN A 1 87 ? 15.278 12.810 -13.294 1.00 86.69 87 GLN A N 1
ATOM 665 C CA . GLN A 1 87 ? 14.617 11.517 -13.384 1.00 86.69 87 GLN A CA 1
ATOM 666 C C . GLN A 1 87 ? 13.809 11.225 -12.126 1.00 86.69 87 GLN A C 1
ATOM 668 O O . GLN A 1 87 ? 14.267 11.403 -10.999 1.00 86.69 87 GLN A O 1
ATOM 673 N N . LEU A 1 88 ? 12.615 10.693 -12.346 1.00 88.31 88 LEU A N 1
ATOM 674 C CA . LEU A 1 88 ? 11.732 10.174 -11.315 1.00 88.31 88 LEU A CA 1
ATOM 675 C C . LEU A 1 88 ? 11.607 8.670 -11.522 1.00 88.31 88 LEU A C 1
ATOM 677 O O . LEU A 1 88 ? 11.432 8.206 -12.648 1.00 88.31 88 LEU A O 1
ATOM 681 N N . LEU A 1 89 ? 11.707 7.893 -10.454 1.00 92.06 89 LEU A N 1
ATOM 682 C CA . LEU A 1 89 ? 11.525 6.449 -10.512 1.00 92.06 89 LEU A CA 1
ATOM 683 C C . LEU A 1 89 ? 10.073 6.115 -10.182 1.00 92.06 89 LEU A C 1
ATOM 685 O O . LEU A 1 89 ? 9.579 6.524 -9.136 1.00 92.06 89 LEU A O 1
ATOM 689 N N . ILE A 1 90 ? 9.367 5.376 -11.040 1.00 93.12 90 ILE A N 1
ATOM 690 C CA . ILE A 1 90 ? 7.943 5.099 -10.801 1.00 93.12 90 ILE A CA 1
ATOM 691 C C . ILE A 1 90 ? 7.737 4.313 -9.500 1.00 93.12 90 ILE A C 1
ATOM 693 O O . ILE A 1 90 ? 6.898 4.671 -8.676 1.00 93.12 90 ILE A O 1
ATOM 697 N N . GLY A 1 91 ? 8.507 3.253 -9.287 1.00 91.31 91 GLY A N 1
ATOM 698 C CA . GLY A 1 91 ? 8.377 2.394 -8.117 1.00 91.31 91 GLY A CA 1
ATOM 699 C C . GLY A 1 91 ? 8.693 3.114 -6.810 1.00 91.31 91 GLY A C 1
ATOM 700 O O . GLY A 1 91 ? 8.001 2.917 -5.819 1.00 91.31 91 GLY A O 1
ATOM 701 N N . LYS A 1 92 ? 9.725 3.957 -6.808 1.00 89.12 92 LYS A N 1
ATOM 702 C CA . LYS A 1 92 ? 10.183 4.667 -5.607 1.00 89.12 92 LYS A CA 1
ATOM 703 C C . LYS A 1 92 ? 9.466 6.002 -5.364 1.00 89.12 92 LYS A C 1
ATOM 705 O O . LYS A 1 92 ? 9.176 6.345 -4.219 1.00 89.12 92 LYS A O 1
ATOM 710 N N . ASP A 1 93 ? 9.252 6.782 -6.417 1.00 88.00 93 ASP A N 1
ATOM 711 C CA . ASP A 1 93 ? 8.851 8.188 -6.326 1.00 88.00 93 ASP A CA 1
ATOM 712 C C . ASP A 1 93 ? 7.382 8.420 -6.728 1.00 88.00 93 ASP A C 1
ATOM 714 O O . ASP A 1 93 ? 6.892 9.528 -6.532 1.00 88.00 93 ASP A O 1
ATOM 718 N N . LEU A 1 94 ? 6.667 7.408 -7.248 1.00 88.69 94 LEU A N 1
ATOM 719 C CA . LEU A 1 94 ? 5.241 7.506 -7.606 1.00 88.69 94 LEU A CA 1
ATOM 720 C C . LEU A 1 94 ? 4.351 6.499 -6.880 1.00 88.69 94 LEU A C 1
ATOM 722 O O . LEU A 1 94 ? 3.328 6.905 -6.336 1.00 88.69 94 LEU A O 1
ATOM 726 N N . LEU A 1 95 ? 4.703 5.210 -6.865 1.00 89.69 95 LEU A N 1
ATOM 727 C CA . LEU A 1 95 ? 3.920 4.209 -6.137 1.00 89.69 95 LEU A CA 1
ATOM 728 C C . LEU A 1 95 ? 3.877 4.537 -4.644 1.00 89.69 95 LEU A C 1
ATOM 730 O O . LEU A 1 95 ? 4.827 5.066 -4.071 1.00 89.69 95 LEU A O 1
ATOM 734 N N . ASP A 1 96 ? 2.743 4.224 -4.027 1.00 86.06 96 ASP A N 1
ATOM 735 C CA . ASP A 1 96 ? 2.451 4.460 -2.616 1.00 86.06 96 ASP A CA 1
ATOM 736 C C . ASP A 1 96 ? 2.446 5.946 -2.190 1.00 86.06 96 ASP A C 1
ATOM 738 O O . ASP A 1 96 ? 2.224 6.256 -1.015 1.00 86.06 96 ASP A O 1
ATOM 742 N N . LYS A 1 97 ? 2.613 6.888 -3.133 1.00 87.19 97 LYS A N 1
ATOM 743 C CA . LYS A 1 97 ? 2.504 8.327 -2.867 1.00 87.19 97 LYS A CA 1
ATOM 744 C C . LYS A 1 97 ? 1.058 8.763 -2.692 1.00 87.19 97 LYS A C 1
ATOM 746 O O . LYS A 1 97 ? 0.137 8.198 -3.280 1.00 87.19 97 LYS A O 1
ATOM 751 N N . GLN A 1 98 ? 0.876 9.798 -1.881 1.00 84.81 98 GLN A N 1
ATOM 752 C CA . GLN A 1 98 ? -0.428 10.390 -1.612 1.00 84.81 98 GLN A CA 1
ATOM 753 C C . GLN A 1 98 ? -0.787 11.423 -2.679 1.00 84.81 98 GLN A C 1
ATOM 755 O O . GLN A 1 98 ? 0.003 12.316 -2.988 1.00 84.81 98 GLN A O 1
ATOM 760 N N . ILE A 1 99 ? -2.002 11.306 -3.193 1.00 82.06 99 ILE A N 1
ATOM 761 C CA . ILE A 1 99 ? -2.690 12.254 -4.050 1.00 82.06 99 ILE A CA 1
ATOM 762 C C . ILE A 1 99 ? -3.742 12.967 -3.198 1.00 82.06 99 ILE A C 1
ATOM 764 O O . ILE A 1 99 ? -4.614 12.314 -2.630 1.00 82.06 99 ILE A O 1
ATOM 768 N N . VAL A 1 100 ? -3.683 14.294 -3.132 1.00 78.94 100 VAL A N 1
ATOM 769 C CA . VAL A 1 100 ? -4.636 15.126 -2.388 1.00 78.94 100 VAL A CA 1
ATOM 770 C C . VAL A 1 100 ? -5.469 15.992 -3.327 1.00 78.94 100 VAL A C 1
ATOM 772 O O . VAL A 1 100 ? -4.970 16.447 -4.352 1.00 78.94 100 VAL A O 1
ATOM 775 N N . ASP A 1 101 ? -6.737 16.232 -3.004 1.00 73.88 101 ASP A N 1
ATOM 776 C CA . ASP A 1 101 ? -7.555 17.216 -3.734 1.00 73.88 101 ASP A CA 1
ATOM 777 C C . ASP A 1 101 ? -7.065 18.664 -3.482 1.00 73.88 101 ASP A C 1
ATOM 779 O O . ASP A 1 101 ? -6.408 18.922 -2.471 1.00 73.88 101 ASP A O 1
ATOM 783 N N . ILE A 1 102 ? -7.408 19.620 -4.358 1.00 69.38 102 ILE A N 1
ATOM 784 C CA . ILE A 1 102 ? -7.124 21.059 -4.192 1.00 69.38 102 ILE A CA 1
ATOM 785 C C . ILE A 1 102 ? -7.658 21.619 -2.873 1.00 69.38 102 ILE A C 1
ATOM 787 O O . ILE A 1 102 ? -7.037 22.500 -2.283 1.00 69.38 102 ILE A O 1
ATOM 791 N N . ASP A 1 103 ? -8.781 21.083 -2.395 1.00 64.31 103 ASP A N 1
ATOM 792 C CA . ASP A 1 103 ? -9.401 21.488 -1.134 1.00 64.31 103 ASP A CA 1
ATOM 793 C C . ASP A 1 103 ? -8.741 20.800 0.078 1.00 64.31 103 ASP A C 1
ATOM 795 O O . ASP A 1 103 ? -9.163 20.997 1.215 1.00 64.31 103 ASP A O 1
ATOM 799 N N . GLY A 1 104 ? -7.737 19.940 -0.146 1.00 65.00 104 GLY A N 1
ATOM 800 C CA . GLY A 1 104 ? -7.037 19.161 0.883 1.00 65.00 104 GLY A CA 1
ATOM 801 C C . GLY A 1 104 ? -7.892 18.088 1.562 1.00 65.00 104 GLY A C 1
ATOM 802 O O . GLY A 1 104 ? -7.406 17.362 2.420 1.00 65.00 104 GLY A O 1
ATOM 803 N N . ALA A 1 105 ? -9.161 17.974 1.177 1.00 64.38 105 ALA A N 1
ATOM 804 C CA . ALA A 1 105 ? -10.165 17.247 1.937 1.00 64.38 105 ALA A CA 1
ATOM 805 C C . ALA A 1 105 ? -10.221 15.741 1.635 1.00 64.38 105 ALA A C 1
ATOM 807 O O . ALA A 1 105 ? -10.998 15.032 2.263 1.00 64.38 105 ALA A O 1
ATOM 808 N N . LYS A 1 106 ? -9.500 15.242 0.627 1.00 71.06 106 LYS A N 1
ATOM 809 C CA . LYS A 1 106 ? -9.432 13.807 0.316 1.00 71.06 106 LYS A CA 1
ATOM 810 C C . LYS A 1 106 ? -8.007 13.439 -0.060 1.00 71.06 106 LYS A C 1
ATOM 812 O O . LYS A 1 106 ? -7.404 14.137 -0.875 1.00 71.06 106 LYS A O 1
ATOM 817 N N . VAL A 1 107 ? -7.506 12.353 0.521 1.00 74.81 107 VAL A N 1
ATOM 818 C CA . VAL A 1 107 ? -6.159 11.824 0.302 1.00 74.81 107 VAL A CA 1
ATOM 819 C C . VAL A 1 107 ? -6.286 10.379 -0.168 1.00 74.81 107 VAL A C 1
ATOM 821 O O . VAL A 1 107 ? -6.831 9.554 0.548 1.00 74.81 107 VAL A O 1
ATOM 824 N N . VAL A 1 108 ? -5.797 10.062 -1.366 1.00 79.25 108 VAL A N 1
ATOM 825 C CA . VAL A 1 108 ? -5.770 8.690 -1.905 1.00 79.25 108 VAL A CA 1
ATOM 826 C C . VAL A 1 108 ? -4.355 8.291 -2.288 1.00 79.25 108 VAL A C 1
ATOM 828 O O . VAL A 1 108 ? -3.513 9.146 -2.544 1.00 79.25 108 VAL A O 1
ATOM 831 N N . ARG A 1 109 ? -4.063 6.993 -2.335 1.00 84.06 109 ARG A N 1
ATOM 832 C CA . ARG A 1 109 ? -2.720 6.481 -2.629 1.00 84.06 109 ARG A CA 1
ATOM 833 C C . ARG A 1 109 ? -2.597 5.999 -4.076 1.00 84.06 109 ARG A C 1
ATOM 835 O O . ARG A 1 109 ? -3.519 5.401 -4.622 1.00 84.06 109 ARG A O 1
ATOM 842 N N . VAL A 1 110 ? -1.435 6.223 -4.688 1.00 88.38 110 VAL A N 1
ATOM 843 C CA . VAL A 1 110 ? -1.059 5.616 -5.975 1.00 88.38 110 VAL A CA 1
ATOM 844 C C . VAL A 1 110 ? -0.812 4.122 -5.769 1.00 88.38 110 VAL A C 1
ATOM 846 O O . VAL A 1 110 ? 0.246 3.716 -5.287 1.00 88.38 110 VAL A O 1
ATOM 849 N N . ASN A 1 111 ? -1.766 3.289 -6.165 1.00 88.62 111 ASN A N 1
ATOM 850 C CA . ASN A 1 111 ? -1.652 1.840 -6.031 1.00 88.62 111 ASN A CA 1
ATOM 851 C C . ASN A 1 111 ? -0.921 1.209 -7.211 1.00 88.62 111 ASN A C 1
ATOM 853 O O . ASN A 1 111 ? -0.243 0.199 -7.035 1.00 88.62 111 ASN A O 1
ATOM 857 N N . ASP A 1 112 ? -1.046 1.785 -8.403 1.00 92.44 112 ASP A N 1
ATOM 858 C CA . ASP A 1 112 ? -0.333 1.346 -9.599 1.00 92.44 112 ASP A CA 1
ATOM 859 C C . ASP A 1 112 ? -0.240 2.486 -10.621 1.00 92.44 112 ASP A C 1
ATOM 861 O O . ASP A 1 112 ? -0.923 3.504 -10.511 1.00 92.44 112 ASP A O 1
ATOM 865 N N . VAL A 1 113 ? 0.591 2.310 -11.644 1.00 93.44 113 VAL A N 1
ATOM 866 C CA . VAL A 1 113 ? 0.769 3.297 -12.714 1.00 93.44 113 VAL A CA 1
ATOM 867 C C . VAL A 1 113 ? 0.580 2.627 -14.063 1.00 93.44 113 VAL A C 1
ATOM 869 O O . VAL A 1 113 ? 1.126 1.551 -14.313 1.00 93.44 113 VAL A O 1
ATOM 872 N N . LYS A 1 114 ? -0.187 3.265 -14.947 1.00 94.06 114 LYS A N 1
ATOM 873 C CA . LYS A 1 114 ? -0.379 2.815 -16.322 1.00 94.06 114 LYS A CA 1
ATOM 874 C C . LYS A 1 114 ? 0.591 3.530 -17.256 1.00 94.06 114 LYS A C 1
ATOM 876 O O . LYS A 1 114 ? 0.690 4.757 -17.272 1.00 94.06 114 LYS A O 1
ATOM 881 N N . LEU A 1 115 ? 1.274 2.726 -18.062 1.00 94.06 115 LEU A N 1
ATOM 882 C CA . LEU A 1 115 ? 2.112 3.151 -19.168 1.00 94.06 115 LEU A CA 1
ATOM 883 C C . LEU A 1 115 ? 1.428 2.800 -20.491 1.00 94.06 115 LEU A C 1
ATOM 885 O O . LEU A 1 115 ? 0.977 1.665 -20.679 1.00 94.06 115 LEU A O 1
ATOM 889 N N . ALA A 1 116 ? 1.389 3.753 -21.416 1.00 92.00 116 ALA A N 1
ATOM 890 C CA . ALA A 1 116 ? 0.920 3.540 -22.783 1.00 92.00 116 ALA A CA 1
ATOM 891 C C . ALA A 1 116 ? 1.855 4.213 -23.794 1.00 92.00 116 ALA A C 1
ATOM 893 O O . ALA A 1 116 ? 2.678 5.058 -23.436 1.00 92.00 116 ALA A O 1
ATOM 894 N N . GLU A 1 117 ? 1.763 3.803 -25.058 1.00 89.69 117 GLU A N 1
ATOM 895 C CA . GLU A 1 117 ? 2.560 4.396 -26.129 1.00 89.69 117 GLU A CA 1
ATOM 896 C C . GLU A 1 117 ? 2.027 5.784 -26.501 1.00 89.69 117 GLU A C 1
ATOM 898 O O . GLU A 1 117 ? 0.890 5.920 -26.943 1.00 89.69 117 GLU A O 1
ATOM 903 N N . GLU A 1 118 ? 2.883 6.796 -26.398 1.00 83.25 118 GLU A N 1
ATOM 904 C CA . GLU A 1 118 ? 2.613 8.156 -26.862 1.00 83.25 118 GLU A CA 1
ATOM 905 C C . GLU A 1 118 ? 3.851 8.676 -27.606 1.00 83.25 118 GLU A C 1
ATOM 907 O O . GLU A 1 118 ? 4.942 8.805 -27.045 1.00 83.25 118 GLU A O 1
ATOM 912 N N . GLY A 1 119 ? 3.715 8.941 -28.909 1.00 74.50 119 GLY A N 1
ATOM 913 C CA . GLY A 1 119 ? 4.813 9.454 -29.738 1.00 74.50 119 GLY A CA 1
ATOM 914 C C . GLY A 1 119 ? 6.040 8.531 -29.842 1.00 74.50 119 GLY A C 1
ATOM 915 O O . GLY A 1 119 ? 7.158 9.029 -29.982 1.00 74.50 119 GLY A O 1
ATOM 916 N N . GLY A 1 120 ? 5.853 7.206 -29.767 1.00 74.31 120 GLY A N 1
ATOM 917 C CA . GLY A 1 120 ? 6.920 6.204 -29.898 1.00 74.31 120 GLY A CA 1
ATOM 918 C C . GLY A 1 120 ? 7.714 5.913 -28.616 1.00 74.31 120 GLY A C 1
ATOM 919 O O . GLY A 1 120 ? 8.711 5.187 -28.672 1.00 74.31 120 GLY A O 1
ATOM 920 N N . ALA A 1 121 ? 7.287 6.459 -27.473 1.00 79.00 121 ALA A N 1
ATOM 921 C CA . ALA A 1 121 ? 7.826 6.160 -26.148 1.00 79.00 121 ALA A CA 1
ATOM 922 C C . ALA A 1 121 ? 6.706 5.738 -25.185 1.00 79.00 121 ALA A C 1
ATOM 924 O O . ALA A 1 121 ? 5.559 6.156 -25.348 1.00 79.00 121 ALA A O 1
ATOM 925 N N . ALA A 1 122 ? 7.025 4.925 -24.172 1.00 91.12 122 ALA A N 1
ATOM 926 C CA . ALA A 1 122 ? 6.070 4.686 -23.094 1.00 91.12 122 ALA A CA 1
ATOM 927 C C . ALA A 1 122 ? 5.973 5.937 -22.227 1.00 91.12 122 ALA A C 1
ATOM 929 O O . ALA A 1 122 ? 6.991 6.472 -21.782 1.00 91.12 122 ALA A O 1
ATOM 930 N N . CYS A 1 123 ? 4.750 6.382 -21.982 1.00 92.44 123 CYS A N 1
ATOM 931 C CA . CYS A 1 123 ? 4.464 7.534 -21.149 1.00 92.44 123 CYS A CA 1
ATOM 932 C C . CYS A 1 123 ? 3.515 7.138 -20.022 1.00 92.44 123 CYS A C 1
ATOM 934 O O . CYS A 1 123 ? 2.667 6.263 -20.199 1.00 92.44 123 CYS A O 1
ATOM 936 N N . VAL A 1 124 ? 3.658 7.792 -18.871 1.00 92.81 124 VAL A N 1
ATOM 937 C CA . VAL A 1 124 ? 2.710 7.676 -17.759 1.00 92.81 124 VAL A CA 1
ATOM 938 C C . VAL A 1 124 ? 1.428 8.395 -18.156 1.00 92.81 124 VAL A C 1
ATOM 940 O O . VAL A 1 124 ? 1.411 9.622 -18.224 1.00 92.81 124 VAL A O 1
ATOM 943 N N . THR A 1 125 ? 0.374 7.635 -18.451 1.00 91.62 125 THR A N 1
ATOM 944 C CA . THR A 1 125 ? -0.918 8.201 -18.868 1.00 91.62 125 THR A CA 1
ATOM 945 C C . THR A 1 125 ? -1.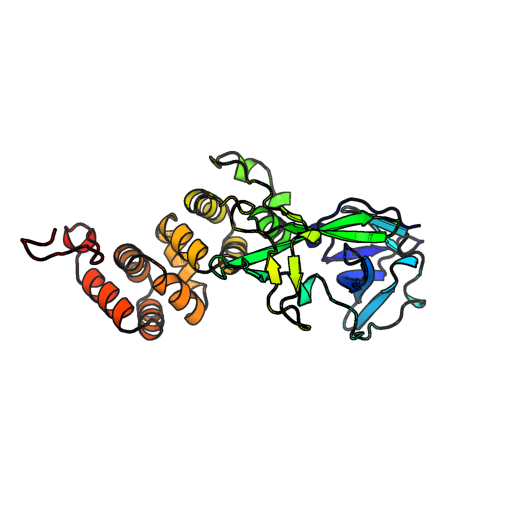874 8.346 -17.703 1.00 91.62 125 THR A C 1
ATOM 947 O O . THR A 1 125 ? -2.576 9.348 -17.611 1.00 91.62 125 THR A O 1
ATOM 950 N N . ASP A 1 126 ? -1.875 7.373 -16.794 1.00 90.75 126 ASP A N 1
ATOM 951 C CA . ASP A 1 126 ? -2.847 7.285 -15.715 1.00 90.75 126 ASP A CA 1
ATOM 952 C C . ASP A 1 126 ? -2.231 6.670 -14.456 1.00 90.75 126 ASP A C 1
ATOM 954 O O . ASP A 1 126 ? -1.323 5.835 -14.515 1.00 90.75 126 ASP A O 1
ATOM 958 N N . VAL A 1 127 ? -2.795 7.035 -13.314 1.00 89.81 127 VAL A N 1
ATOM 959 C CA . VAL A 1 127 ? -2.529 6.443 -12.007 1.00 89.81 127 VAL A CA 1
ATOM 960 C C . VAL A 1 127 ? -3.755 5.656 -11.555 1.00 89.81 127 VAL A C 1
ATOM 962 O O . VAL A 1 127 ? -4.864 6.185 -11.564 1.00 89.81 127 VAL A O 1
ATOM 965 N N . ASP A 1 128 ? -3.554 4.405 -11.146 1.00 88.75 128 ASP A N 1
ATOM 966 C CA . ASP A 1 128 ? -4.583 3.590 -10.501 1.00 88.75 128 ASP A CA 1
ATOM 967 C C . ASP A 1 128 ? -4.548 3.855 -8.993 1.00 88.75 128 ASP A C 1
ATOM 969 O O . ASP A 1 128 ? -3.525 3.633 -8.341 1.00 88.75 128 ASP A O 1
ATOM 973 N N . VAL A 1 129 ? -5.663 4.321 -8.443 1.00 84.94 129 VAL A N 1
ATOM 974 C CA . VAL A 1 129 ? -5.858 4.515 -6.994 1.00 84.94 129 VAL A CA 1
ATOM 975 C C . VAL A 1 129 ? -6.831 3.497 -6.401 1.00 84.94 129 VAL A C 1
ATOM 977 O O . VAL A 1 129 ? -7.161 3.545 -5.223 1.00 84.94 129 VAL A O 1
ATOM 980 N N . GLY A 1 130 ? -7.292 2.547 -7.212 1.00 81.62 130 GLY A N 1
ATOM 981 C CA . GLY A 1 130 ? -8.252 1.536 -6.816 1.00 81.62 130 GLY A CA 1
ATOM 982 C C . GLY A 1 130 ? -7.607 0.269 -6.264 1.00 81.62 130 GLY A C 1
ATOM 983 O O . GLY A 1 130 ? -6.409 0.002 -6.396 1.00 81.62 130 GLY A O 1
ATOM 984 N N . VAL A 1 131 ? -8.467 -0.577 -5.702 1.00 78.69 131 VAL A N 1
ATOM 985 C CA . VAL A 1 131 ? -8.110 -1.872 -5.108 1.00 78.69 131 VAL A CA 1
ATOM 986 C C . VAL A 1 131 ? -7.487 -2.843 -6.122 1.00 78.69 131 VAL A C 1
ATOM 988 O O . VAL A 1 131 ? -6.640 -3.662 -5.770 1.00 78.69 131 VAL A O 1
ATOM 991 N N . ARG A 1 132 ? -7.831 -2.731 -7.412 1.00 82.12 132 ARG A N 1
ATOM 992 C CA . ARG A 1 132 ? -7.233 -3.569 -8.469 1.00 82.12 132 ARG A CA 1
ATOM 993 C C . ARG A 1 132 ? -5.725 -3.362 -8.598 1.00 82.12 132 ARG A C 1
ATOM 995 O O . ARG A 1 132 ? -5.000 -4.340 -8.758 1.00 82.12 132 ARG A O 1
ATOM 1002 N N . GLY A 1 133 ? -5.241 -2.124 -8.469 1.00 83.62 133 GLY A N 1
ATOM 1003 C CA . GLY A 1 133 ? -3.804 -1.842 -8.440 1.00 83.62 133 GLY A CA 1
ATOM 1004 C C . GLY A 1 133 ? -3.089 -2.572 -7.302 1.00 83.62 133 GLY A C 1
ATOM 1005 O O . GLY A 1 133 ? -2.048 -3.198 -7.513 1.00 83.62 133 GLY A O 1
ATOM 1006 N N . ILE A 1 134 ? -3.699 -2.595 -6.113 1.00 84.69 134 ILE A N 1
ATOM 1007 C CA . ILE A 1 134 ? -3.182 -3.325 -4.946 1.00 84.69 134 ILE A CA 1
ATOM 1008 C C . ILE A 1 134 ? -3.109 -4.828 -5.242 1.00 84.69 134 ILE A C 1
ATOM 1010 O O . ILE A 1 134 ? -2.061 -5.450 -5.046 1.00 84.69 134 ILE A O 1
ATOM 1014 N N . LEU A 1 135 ? -4.194 -5.402 -5.768 1.00 83.88 135 LEU A N 1
ATOM 1015 C CA . LEU A 1 135 ? -4.295 -6.830 -6.087 1.00 83.88 135 LEU A CA 1
ATOM 1016 C C . LEU A 1 135 ? -3.279 -7.275 -7.143 1.00 83.88 135 LEU A C 1
ATOM 1018 O O . LEU A 1 135 ? -2.684 -8.349 -7.004 1.00 83.88 135 LEU A O 1
ATOM 1022 N N . ARG A 1 136 ? -3.024 -6.448 -8.167 1.00 86.38 136 ARG A N 1
ATOM 1023 C CA . ARG A 1 136 ? -1.953 -6.697 -9.146 1.00 86.38 136 ARG A CA 1
ATOM 1024 C C . ARG A 1 136 ? -0.591 -6.756 -8.481 1.00 86.38 136 ARG A C 1
ATOM 1026 O O . ARG A 1 136 ? 0.160 -7.701 -8.720 1.00 86.38 136 ARG A O 1
ATOM 1033 N N . ARG A 1 137 ? -0.288 -5.795 -7.604 1.00 86.75 137 ARG A N 1
ATOM 1034 C CA . ARG A 1 137 ? 0.995 -5.738 -6.885 1.00 86.75 137 ARG A CA 1
ATOM 1035 C C . ARG A 1 137 ? 1.215 -6.910 -5.936 1.00 86.75 137 ARG A C 1
ATOM 1037 O O . ARG A 1 137 ? 2.362 -7.255 -5.681 1.00 86.75 137 ARG A O 1
ATOM 1044 N N . LEU A 1 138 ? 0.147 -7.507 -5.414 1.00 82.12 138 LEU A N 1
ATOM 1045 C CA . LEU A 1 138 ? 0.227 -8.708 -4.578 1.00 82.12 138 LEU A CA 1
ATOM 1046 C C . LEU A 1 138 ? 0.214 -10.010 -5.395 1.00 82.12 138 LEU A C 1
ATOM 1048 O O . LEU A 1 138 ? 0.414 -11.084 -4.843 1.00 82.12 138 LEU A O 1
ATOM 1052 N N . GLY A 1 139 ? 0.002 -9.941 -6.714 1.00 77.75 139 GLY A N 1
ATOM 1053 C CA . GLY A 1 139 ? -0.042 -11.116 -7.588 1.00 77.75 139 GLY A CA 1
ATOM 1054 C C . GLY A 1 139 ? -1.338 -11.931 -7.494 1.00 77.75 139 GLY A C 1
ATOM 1055 O O . GLY A 1 139 ? -1.406 -13.023 -8.065 1.00 77.75 139 GLY A O 1
ATOM 1056 N N . VAL A 1 140 ? -2.371 -11.396 -6.835 1.00 73.62 140 VAL A N 1
ATOM 1057 C CA . VAL A 1 140 ? -3.641 -12.087 -6.553 1.00 73.62 140 VAL A CA 1
ATOM 1058 C C . VAL A 1 140 ? -4.492 -12.244 -7.816 1.00 73.62 140 VAL A C 1
ATOM 1060 O O . VAL A 1 140 ? -5.114 -13.287 -8.015 1.00 73.62 140 VAL A O 1
ATOM 1063 N N . GLU A 1 141 ? -4.452 -11.279 -8.746 1.00 63.81 141 GLU A N 1
ATOM 1064 C CA . GLU A 1 141 ? -5.229 -11.339 -10.001 1.00 63.81 141 GLU A CA 1
ATOM 1065 C C . GLU A 1 141 ? -4.937 -12.593 -10.850 1.00 63.81 141 GLU A C 1
ATOM 1067 O O . GLU A 1 141 ? -5.778 -13.031 -11.633 1.00 63.81 141 GLU A O 1
ATOM 1072 N N . ARG A 1 142 ? -3.765 -13.224 -10.686 1.00 56.50 142 ARG A N 1
ATOM 1073 C CA . ARG A 1 142 ? -3.386 -14.431 -11.443 1.00 56.50 142 ARG A CA 1
ATOM 1074 C C . ARG A 1 142 ? -4.045 -15.716 -10.927 1.00 56.50 142 ARG A C 1
ATOM 1076 O O . ARG A 1 142 ? -4.002 -16.719 -11.638 1.00 56.50 142 ARG A O 1
ATOM 1083 N N . ARG A 1 143 ? -4.620 -15.712 -9.716 1.00 58.28 143 ARG A N 1
ATOM 1084 C CA . ARG A 1 143 ? -5.163 -16.911 -9.047 1.00 58.28 143 ARG A CA 1
ATOM 1085 C C . ARG A 1 143 ? -6.681 -17.095 -9.191 1.00 58.28 143 ARG A C 1
ATOM 1087 O O . ARG A 1 143 ? -7.174 -18.166 -8.852 1.00 58.28 143 ARG A O 1
ATOM 1094 N N . GLY A 1 144 ? -7.392 -16.157 -9.825 1.00 52.47 144 GLY A N 1
ATOM 1095 C CA . GLY A 1 144 ? -8.690 -16.429 -10.459 1.00 52.47 144 GLY A CA 1
ATOM 1096 C C . GLY A 1 144 ? -9.776 -15.365 -10.268 1.00 52.47 144 GLY A C 1
ATOM 1097 O O . GLY A 1 144 ? -9.843 -14.682 -9.255 1.00 52.47 144 GLY A O 1
ATOM 1098 N N . GLU A 1 145 ? -10.691 -15.295 -11.241 1.00 49.19 145 GLU A N 1
ATOM 1099 C CA . GLU A 1 145 ? -11.927 -14.488 -11.214 1.00 49.19 145 GLU A CA 1
ATOM 1100 C C . GLU A 1 145 ? -12.968 -15.011 -10.204 1.00 49.19 145 GLU A C 1
ATOM 1102 O O . GLU A 1 145 ? -13.900 -14.297 -9.841 1.00 49.19 145 GLU A O 1
ATOM 1107 N N . THR A 1 146 ? -12.819 -16.255 -9.729 1.00 52.31 146 THR A N 1
ATOM 1108 C CA . THR A 1 146 ? -13.742 -16.908 -8.783 1.00 52.31 146 THR A CA 1
ATOM 1109 C C . THR A 1 146 ? -13.854 -16.150 -7.466 1.00 52.31 146 THR A C 1
ATOM 1111 O O . THR A 1 146 ? -14.933 -16.078 -6.893 1.00 52.31 146 THR A O 1
ATOM 1114 N N . PHE A 1 147 ? -12.749 -15.553 -7.031 1.00 57.66 147 PHE A N 1
ATOM 1115 C CA . PHE A 1 147 ? -12.662 -14.747 -5.822 1.00 57.66 147 PHE A CA 1
ATOM 1116 C C . PHE A 1 147 ? -13.542 -13.490 -5.901 1.00 57.66 147 PHE A C 1
ATOM 1118 O O . PHE A 1 147 ? -14.228 -13.138 -4.951 1.00 57.66 147 PHE A O 1
ATO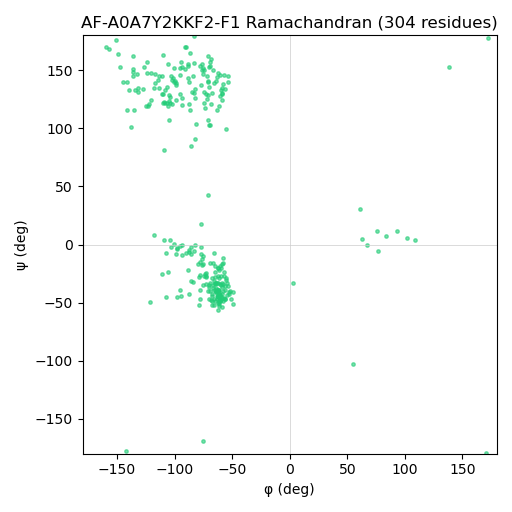M 1125 N N . PHE A 1 148 ? -13.586 -12.850 -7.073 1.00 57.84 148 PHE A N 1
ATOM 1126 C CA . PHE A 1 148 ? -14.309 -11.594 -7.286 1.00 57.84 148 PHE A CA 1
ATOM 1127 C C . PHE A 1 148 ? -15.765 -11.790 -7.728 1.00 57.84 148 PHE A C 1
ATOM 1129 O O . PHE A 1 148 ? -16.517 -10.822 -7.808 1.00 57.84 148 PHE A O 1
ATOM 1136 N N . ARG A 1 149 ? -16.191 -13.028 -8.026 1.00 57.31 149 ARG A N 1
ATOM 1137 C CA . ARG A 1 149 ? -17.545 -13.321 -8.539 1.00 57.31 149 ARG A CA 1
ATOM 1138 C C . ARG A 1 149 ? -18.669 -13.018 -7.550 1.00 57.31 149 ARG A C 1
ATOM 1140 O O . ARG A 1 149 ? -19.814 -12.918 -7.983 1.00 57.31 149 ARG A O 1
ATOM 1147 N N . THR A 1 150 ? -18.347 -12.898 -6.267 1.00 56.44 150 THR A N 1
ATOM 1148 C CA . THR A 1 150 ? -19.314 -12.640 -5.192 1.00 56.44 150 THR A CA 1
ATOM 1149 C C . THR A 1 150 ? -19.281 -11.182 -4.723 1.00 56.44 150 THR A C 1
ATOM 1151 O O . THR A 1 150 ? -20.102 -10.815 -3.887 1.00 56.44 150 THR A O 1
ATOM 1154 N N . ILE A 1 151 ? -18.394 -10.343 -5.279 1.00 65.56 151 ILE A N 1
ATOM 1155 C CA . ILE A 1 151 ? -18.362 -8.916 -4.945 1.00 65.56 151 ILE A CA 1
ATOM 1156 C C . ILE A 1 151 ? -19.574 -8.233 -5.556 1.00 65.56 151 ILE A C 1
ATOM 1158 O O . ILE A 1 151 ? -19.839 -8.334 -6.760 1.00 65.56 151 ILE A O 1
ATOM 1162 N N . ARG A 1 152 ? -20.330 -7.546 -4.701 1.00 61.38 152 ARG A N 1
ATOM 1163 C CA . ARG A 1 152 ? -21.604 -6.926 -5.066 1.00 61.38 152 ARG A CA 1
ATOM 1164 C C . ARG A 1 152 ? -21.392 -5.748 -6.011 1.00 61.38 152 ARG A C 1
ATOM 1166 O O . ARG A 1 152 ? -22.204 -5.530 -6.914 1.00 61.38 152 ARG A O 1
ATOM 1173 N N . HIS A 1 153 ? -20.276 -5.038 -5.851 1.00 62.19 153 HIS A N 1
ATOM 1174 C CA . HIS A 1 153 ? -19.836 -3.988 -6.757 1.00 62.19 153 HIS A CA 1
ATOM 1175 C C . HIS A 1 153 ? -18.690 -4.468 -7.662 1.00 62.19 153 HIS A C 1
ATOM 1177 O O . HIS A 1 153 ? -17.661 -4.935 -7.179 1.00 62.19 153 HIS A O 1
ATOM 1183 N N . PRO A 1 154 ? -18.794 -4.333 -9.000 1.00 63.50 154 PRO A N 1
ATOM 1184 C CA . PRO A 1 154 ? -17.657 -4.629 -9.859 1.00 63.50 154 PRO A CA 1
ATOM 1185 C C . PRO A 1 154 ? -16.510 -3.693 -9.478 1.00 63.50 154 PRO A C 1
ATOM 1187 O O . PRO A 1 154 ? -16.715 -2.478 -9.454 1.00 63.50 154 PRO A O 1
ATOM 1190 N N . LEU A 1 155 ? -15.321 -4.246 -9.216 1.00 65.81 155 LEU A N 1
ATOM 1191 C CA . LEU A 1 155 ? -14.121 -3.460 -8.927 1.00 65.81 155 LEU A CA 1
ATOM 1192 C C . LEU A 1 155 ? -13.870 -2.482 -10.075 1.00 65.81 155 LEU A C 1
ATOM 1194 O O . LEU A 1 155 ? -13.369 -2.852 -11.143 1.00 65.81 155 LEU A O 1
ATOM 1198 N N . ARG A 1 156 ? -14.285 -1.230 -9.877 1.00 60.84 156 ARG A N 1
ATOM 1199 C CA . ARG A 1 156 ? -14.154 -0.186 -10.887 1.00 60.84 156 ARG A CA 1
ATOM 1200 C C . ARG A 1 156 ? -12.679 0.171 -11.014 1.00 60.84 156 ARG A C 1
ATOM 1202 O O . ARG A 1 156 ? -11.953 0.227 -10.027 1.00 60.84 156 ARG A O 1
ATOM 1209 N N . HIS A 1 157 ? -12.240 0.413 -12.245 1.00 62.72 157 HIS A N 1
ATOM 1210 C CA . HIS A 1 157 ? -10.949 1.047 -12.477 1.00 62.72 157 HIS A CA 1
ATOM 1211 C C . HIS A 1 157 ? -11.057 2.501 -12.022 1.00 62.72 157 HIS A C 1
ATOM 1213 O O . HIS A 1 157 ? -11.666 3.319 -12.709 1.00 62.72 157 HIS A O 1
ATOM 1219 N N . GLN A 1 158 ? -10.507 2.799 -10.848 1.00 77.62 158 GLN A N 1
ATOM 1220 C CA . GLN A 1 158 ? -10.339 4.168 -10.380 1.00 77.62 158 GLN A CA 1
ATOM 1221 C C . GLN A 1 158 ? -9.020 4.685 -10.948 1.00 77.62 158 GLN A C 1
ATOM 1223 O O . GLN A 1 158 ? -7.963 4.565 -10.334 1.00 77.62 158 GLN A O 1
ATOM 1228 N N . MET A 1 159 ? -9.094 5.182 -12.178 1.00 82.31 159 MET A N 1
ATOM 1229 C CA . MET A 1 159 ? -7.946 5.710 -12.903 1.00 82.31 159 MET A CA 1
ATOM 1230 C C . MET A 1 159 ? -8.019 7.229 -12.915 1.00 82.31 159 MET A C 1
ATOM 1232 O O . MET A 1 159 ? -9.036 7.803 -13.305 1.00 82.31 159 MET A O 1
ATOM 1236 N N . ILE A 1 160 ? -6.929 7.870 -12.518 1.00 84.19 160 ILE A N 1
ATOM 1237 C CA . ILE A 1 160 ? -6.746 9.312 -12.609 1.00 84.19 160 ILE A CA 1
ATOM 1238 C C . ILE A 1 160 ? -5.768 9.580 -13.747 1.00 84.19 160 ILE A C 1
ATOM 1240 O O . ILE A 1 160 ? -4.615 9.156 -13.677 1.00 84.19 160 ILE A O 1
ATOM 1244 N N . SER A 1 161 ? -6.204 10.314 -14.771 1.00 86.69 161 SER A N 1
ATOM 1245 C CA . SER A 1 161 ? -5.298 10.771 -15.830 1.00 86.69 161 SER A CA 1
ATOM 1246 C C . SER A 1 161 ? -4.176 11.620 -15.237 1.00 86.69 161 SER A C 1
ATOM 1248 O O . SER A 1 161 ? -4.430 12.550 -14.466 1.00 86.69 161 SER A O 1
ATOM 1250 N N . TRP A 1 162 ? -2.942 11.366 -15.666 1.00 87.00 162 TRP A N 1
ATOM 1251 C CA . TRP A 1 162 ? -1.769 12.137 -15.263 1.00 87.00 162 TRP A CA 1
ATOM 1252 C C . TRP A 1 162 ? -1.928 13.637 -15.542 1.00 87.00 162 TRP A C 1
ATOM 1254 O O . TRP A 1 162 ? -1.438 14.465 -14.783 1.00 87.00 162 TRP A O 1
ATOM 1264 N N . SER A 1 163 ? -2.679 14.011 -16.582 1.00 83.19 163 SER A N 1
ATOM 1265 C CA . SER A 1 163 ? -2.950 15.416 -16.915 1.00 83.19 163 SER A CA 1
ATOM 1266 C C . SER A 1 163 ? -3.661 16.195 -15.800 1.00 83.19 163 SER A C 1
ATOM 1268 O O . SER A 1 163 ? -3.674 17.423 -15.823 1.00 83.19 163 SER A O 1
ATOM 1270 N N . LEU A 1 164 ? -4.308 15.490 -14.869 1.00 80.50 164 LEU A N 1
ATOM 1271 C CA . LEU A 1 164 ? -5.004 16.067 -13.722 1.00 80.50 164 LEU A CA 1
ATOM 1272 C C . LEU A 1 164 ? -4.115 16.130 -12.477 1.00 80.50 164 LEU A C 1
ATOM 1274 O O . LEU A 1 164 ? -4.526 16.726 -11.489 1.00 80.50 164 LEU A O 1
ATOM 1278 N N . ILE A 1 165 ? -2.929 15.522 -12.504 1.00 80.12 165 ILE A N 1
ATOM 1279 C CA . ILE A 1 165 ? -2.022 15.440 -11.364 1.00 80.12 165 ILE A CA 1
ATOM 1280 C C . ILE A 1 165 ? -0.954 16.522 -11.507 1.00 80.12 165 ILE A C 1
ATOM 1282 O O . ILE A 1 165 ? -0.232 16.587 -12.501 1.00 80.12 165 ILE A O 1
ATOM 1286 N N . GLN A 1 166 ? -0.832 17.367 -10.490 1.00 70.44 166 GLN A N 1
ATOM 1287 C CA . GLN A 1 166 ? 0.223 18.365 -10.385 1.00 70.44 166 GLN A CA 1
ATOM 1288 C C . GLN A 1 166 ? 1.182 17.976 -9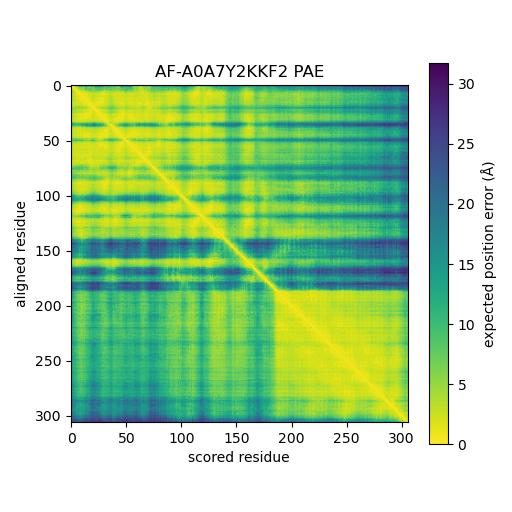.252 1.00 70.44 166 GLN A C 1
ATOM 1290 O O . GLN A 1 166 ? 0.731 17.703 -8.136 1.00 70.44 166 GLN A O 1
ATOM 1295 N N . PRO A 1 167 ? 2.504 17.944 -9.496 1.00 64.62 167 PRO A N 1
ATOM 1296 C CA . PRO A 1 167 ? 3.484 17.817 -8.424 1.00 64.62 167 PRO A CA 1
ATOM 1297 C C . PRO A 1 167 ? 3.324 18.978 -7.437 1.00 64.62 167 PRO A C 1
ATOM 1299 O O . PRO A 1 167 ? 3.396 20.136 -7.845 1.00 64.62 167 PRO A O 1
ATOM 1302 N N . LEU A 1 168 ? 3.119 18.689 -6.147 1.00 46.84 168 LEU A N 1
ATOM 1303 C CA . LEU A 1 168 ? 2.965 19.742 -5.137 1.00 46.84 168 LEU A CA 1
ATOM 1304 C C . LEU A 1 168 ? 4.316 20.403 -4.798 1.00 46.84 168 LEU A C 1
ATOM 1306 O O . LEU A 1 168 ? 4.351 21.567 -4.415 1.00 46.84 168 LEU A O 1
ATOM 1310 N N . HIS A 1 169 ? 5.426 19.672 -4.958 1.00 51.22 169 HIS A N 1
ATOM 1311 C CA . HIS A 1 169 ? 6.794 20.133 -4.703 1.00 51.22 169 HIS A CA 1
ATOM 1312 C C . HIS A 1 169 ? 7.799 19.433 -5.639 1.00 51.22 169 HIS A C 1
ATOM 1314 O O . HIS A 1 169 ? 7.501 18.383 -6.207 1.00 51.22 169 HIS A O 1
ATOM 1320 N N . GLU A 1 170 ? 9.020 19.976 -5.755 1.00 50.97 170 GLU A N 1
ATOM 1321 C CA . GLU A 1 170 ? 10.141 19.392 -6.529 1.00 50.97 170 GLU A CA 1
ATOM 1322 C C . GLU A 1 170 ? 10.533 17.970 -6.070 1.00 50.97 170 GLU A C 1
ATOM 1324 O O . GLU A 1 170 ? 11.202 17.240 -6.798 1.00 50.97 170 GLU A O 1
ATOM 1329 N N . LYS A 1 171 ? 10.087 17.554 -4.877 1.00 52.84 171 LYS A N 1
ATOM 1330 C CA . LYS A 1 171 ? 10.114 16.170 -4.394 1.00 52.84 171 LYS A CA 1
ATOM 1331 C C . LYS A 1 171 ? 8.679 15.648 -4.334 1.00 52.84 171 LYS A C 1
ATOM 1333 O O . LYS A 1 171 ? 7.847 16.235 -3.646 1.00 52.84 171 LYS A O 1
ATOM 1338 N N . LEU A 1 172 ? 8.397 14.553 -5.046 1.00 62.41 172 LEU A N 1
ATOM 1339 C CA . LEU A 1 172 ? 7.071 13.926 -5.182 1.00 62.41 172 LEU A CA 1
ATOM 1340 C C . LEU A 1 172 ? 6.575 13.231 -3.897 1.00 62.41 172 LEU A C 1
ATOM 1342 O O . LEU A 1 172 ? 6.054 12.120 -3.935 1.00 62.41 172 LEU A O 1
ATOM 1346 N N . ASP A 1 173 ? 6.746 13.846 -2.732 1.00 60.22 173 ASP A N 1
ATOM 1347 C CA . ASP A 1 173 ? 6.250 13.267 -1.480 1.00 60.22 173 ASP A CA 1
ATOM 1348 C C . ASP A 1 173 ? 4.724 13.365 -1.386 1.00 60.22 173 ASP A C 1
ATOM 1350 O O . ASP A 1 173 ? 4.083 12.513 -0.772 1.00 60.22 173 ASP A O 1
ATOM 1354 N N . ARG A 1 174 ? 4.141 14.363 -2.063 1.00 63.03 174 ARG A N 1
ATOM 1355 C CA . ARG A 1 174 ? 2.699 14.547 -2.237 1.00 63.03 174 ARG A CA 1
ATOM 1356 C C . ARG A 1 174 ? 2.380 15.051 -3.644 1.00 63.03 174 ARG A C 1
ATOM 1358 O O . ARG A 1 174 ? 3.075 15.916 -4.180 1.00 63.03 174 ARG A O 1
ATOM 1365 N N . LEU A 1 175 ? 1.312 14.515 -4.217 1.00 74.56 175 LEU A N 1
ATOM 1366 C CA . LEU A 1 175 ? 0.743 14.887 -5.508 1.00 74.56 175 LEU A CA 1
ATOM 1367 C C . LEU A 1 175 ? -0.603 15.580 -5.268 1.00 74.56 175 LEU A C 1
ATOM 1369 O O . LEU A 1 175 ? -1.324 15.187 -4.357 1.00 74.56 175 LEU A O 1
ATOM 1373 N N . THR A 1 176 ? -0.965 16.573 -6.076 1.00 71.75 176 THR A N 1
ATOM 1374 C CA . THR A 1 176 ? -2.254 17.276 -5.951 1.00 71.75 176 THR A CA 1
ATOM 1375 C C . THR A 1 176 ? -3.099 17.060 -7.197 1.00 71.75 176 THR A C 1
ATOM 1377 O O . THR A 1 176 ? -2.580 17.100 -8.312 1.00 71.75 176 THR A O 1
ATOM 1380 N N . LEU A 1 177 ? -4.403 16.849 -7.038 1.00 72.00 177 LEU A N 1
ATOM 1381 C CA . LEU A 1 177 ? -5.357 16.823 -8.143 1.00 72.00 177 LEU A CA 1
ATOM 1382 C C . LEU A 1 177 ? -5.757 18.239 -8.506 1.00 72.00 177 LEU A C 1
ATOM 1384 O O . LEU A 1 177 ? -6.104 19.021 -7.639 1.00 72.00 177 LEU A O 1
ATOM 1388 N N . ALA A 1 178 ? -5.756 18.555 -9.794 1.00 68.19 178 ALA A N 1
ATOM 1389 C CA . ALA A 1 178 ? -6.200 19.839 -10.322 1.00 68.19 178 ALA A CA 1
ATOM 1390 C C . ALA A 1 178 ? -7.734 19.981 -10.376 1.00 68.19 178 ALA A C 1
ATOM 1392 O O . ALA A 1 178 ? -8.235 21.051 -10.719 1.00 68.19 178 ALA A O 1
ATOM 1393 N N . VAL A 1 179 ? -8.479 18.904 -10.106 1.00 61.03 179 VAL A N 1
ATOM 1394 C CA . VAL A 1 179 ? -9.946 18.844 -10.179 1.00 61.03 179 VAL A CA 1
ATOM 1395 C C . VAL A 1 179 ? -10.519 18.192 -8.926 1.00 61.03 179 VAL A C 1
ATOM 1397 O O . VAL A 1 179 ? -9.909 17.272 -8.384 1.00 61.03 179 VAL A O 1
ATOM 1400 N N . SER A 1 180 ? -11.708 18.640 -8.518 1.00 56.16 180 SER A N 1
ATOM 1401 C CA . SER A 1 180 ? -12.337 18.207 -7.272 1.00 56.16 180 SER A CA 1
ATOM 1402 C C . SER A 1 180 ? -12.943 16.797 -7.319 1.00 56.16 180 SER A C 1
ATOM 1404 O O . SER A 1 180 ? -13.380 16.322 -8.371 1.00 56.16 180 SER A O 1
ATOM 1406 N N . ARG A 1 181 ? -12.974 16.161 -6.134 1.00 51.75 181 ARG A N 1
ATOM 1407 C CA . ARG A 1 181 ? -13.609 14.914 -5.619 1.00 51.75 181 ARG A CA 1
ATOM 1408 C C . ARG A 1 181 ? -14.422 13.974 -6.532 1.00 51.75 181 ARG A C 1
ATOM 1410 O O . ARG A 1 181 ? -14.406 12.770 -6.289 1.00 51.75 181 ARG A O 1
ATOM 1417 N N . GLN A 1 182 ? -15.135 14.446 -7.556 1.00 52.19 182 GLN A N 1
ATOM 1418 C CA . GLN A 1 182 ? -16.057 13.627 -8.365 1.00 52.19 182 GLN A CA 1
ATOM 1419 C C . GLN A 1 182 ? -15.365 12.536 -9.206 1.00 52.19 182 GLN A C 1
ATOM 1421 O O . GLN A 1 182 ? -16.029 11.606 -9.658 1.00 52.19 182 GLN A O 1
ATOM 1426 N N . ALA A 1 183 ? -14.044 12.615 -9.399 1.00 49.31 183 ALA A N 1
ATOM 1427 C CA . ALA A 1 183 ? -13.278 11.619 -10.152 1.00 49.31 183 ALA A CA 1
ATOM 1428 C C . ALA A 1 183 ? -13.022 10.303 -9.382 1.00 49.31 183 ALA A C 1
ATOM 1430 O O . ALA A 1 183 ? -12.690 9.291 -9.997 1.00 49.31 183 ALA A O 1
ATOM 1431 N N . LEU A 1 184 ? -13.179 10.298 -8.053 1.00 57.28 184 LEU A N 1
ATOM 1432 C CA . LEU A 1 184 ? -12.786 9.191 -7.178 1.00 57.28 184 LEU A CA 1
ATOM 1433 C C . LEU A 1 184 ? -14.015 8.463 -6.629 1.00 57.28 184 LEU A C 1
ATOM 1435 O O . LEU A 1 184 ? -14.446 8.729 -5.509 1.00 57.28 184 LEU A O 1
ATOM 1439 N N . ALA A 1 185 ? -14.597 7.563 -7.423 1.00 57.31 185 ALA A N 1
ATOM 1440 C CA . ALA A 1 185 ? -15.682 6.701 -6.951 1.00 57.31 185 ALA A CA 1
ATOM 1441 C C . ALA A 1 185 ? -15.142 5.697 -5.923 1.00 57.31 185 ALA A C 1
ATOM 1443 O O . ALA A 1 185 ? -14.274 4.915 -6.285 1.00 57.31 185 ALA A O 1
ATOM 1444 N N . GLU A 1 186 ? -15.649 5.692 -4.692 1.00 65.75 186 GLU A N 1
ATOM 1445 C CA . GLU A 1 186 ? -15.181 4.802 -3.618 1.00 65.75 186 GLU A CA 1
ATOM 1446 C C . GLU A 1 186 ? -15.684 3.361 -3.787 1.00 65.75 186 GLU A C 1
ATOM 1448 O O . GLU A 1 186 ? -16.731 3.108 -4.392 1.00 65.75 186 GLU A O 1
ATOM 1453 N N . ILE A 1 187 ? -14.891 2.409 -3.296 1.00 72.62 187 ILE A N 1
ATOM 1454 C CA . ILE A 1 187 ? -15.323 1.025 -3.082 1.00 72.62 187 ILE A CA 1
ATOM 1455 C C . ILE A 1 187 ? -15.918 0.940 -1.675 1.00 72.62 187 ILE A C 1
ATOM 1457 O O . ILE A 1 187 ? -15.427 1.617 -0.777 1.00 72.62 187 ILE A O 1
ATOM 1461 N N . HIS A 1 188 ? -16.967 0.141 -1.482 1.00 81.75 188 HIS A N 1
ATOM 1462 C CA . HIS A 1 188 ? -17.559 -0.005 -0.156 1.00 81.75 188 HIS A CA 1
ATOM 1463 C C . HIS A 1 188 ? -16.612 -0.797 0.772 1.00 81.75 188 HIS A C 1
ATOM 1465 O O . HIS A 1 188 ? -16.051 -1.798 0.311 1.00 81.75 188 HIS A O 1
ATOM 1471 N N . PRO A 1 189 ? -16.467 -0.424 2.058 1.00 86.81 189 PRO A N 1
ATOM 1472 C CA . PRO A 1 189 ? -15.664 -1.168 3.034 1.00 86.81 189 PRO A CA 1
ATOM 1473 C C . PRO A 1 189 ? -15.983 -2.671 3.093 1.00 86.81 189 PRO A C 1
ATOM 1475 O O . PRO A 1 189 ? -15.081 -3.487 2.938 1.00 86.81 189 PRO A O 1
ATOM 1478 N N . ALA A 1 190 ? -17.262 -3.055 3.141 1.00 86.00 190 ALA A N 1
ATOM 1479 C CA . ALA A 1 190 ? -17.689 -4.460 3.041 1.00 86.00 190 ALA A CA 1
ATOM 1480 C C . ALA A 1 190 ? -17.158 -5.232 1.807 1.00 86.00 190 ALA A C 1
ATOM 1482 O O . ALA A 1 190 ? -16.843 -6.421 1.897 1.00 86.00 190 ALA A O 1
ATOM 1483 N N . ASP A 1 191 ? -17.021 -4.588 0.637 1.00 82.88 191 ASP A N 1
ATOM 1484 C CA . ASP A 1 191 ? -16.415 -5.247 -0.531 1.00 82.88 191 ASP A CA 1
ATOM 1485 C C . ASP A 1 191 ? -14.905 -5.460 -0.313 1.00 82.88 191 ASP A C 1
ATOM 1487 O O . ASP A 1 191 ? -14.348 -6.459 -0.771 1.00 82.88 191 ASP A O 1
ATOM 1491 N N . ILE A 1 192 ? -14.230 -4.533 0.383 1.00 85.56 192 ILE A N 1
ATOM 1492 C CA . ILE A 1 192 ? -12.826 -4.685 0.782 1.00 85.56 192 ILE A CA 1
ATOM 1493 C C . ILE A 1 192 ? -12.681 -5.829 1.791 1.00 85.56 192 ILE A C 1
ATOM 1495 O O . ILE A 1 192 ? -11.813 -6.683 1.603 1.00 85.56 192 ILE A O 1
ATOM 1499 N N . ALA A 1 193 ? -13.537 -5.889 2.811 1.00 88.31 193 ALA A N 1
ATOM 1500 C CA . ALA A 1 193 ? -13.554 -6.977 3.782 1.00 88.31 193 ALA A CA 1
ATOM 1501 C C . ALA A 1 193 ? -13.716 -8.333 3.082 1.00 88.31 193 ALA A C 1
ATOM 1503 O O . ALA A 1 193 ? -12.897 -9.230 3.268 1.00 88.31 193 ALA A O 1
ATOM 1504 N N . GLN A 1 194 ? -14.662 -8.446 2.143 1.00 83.81 194 GLN A N 1
ATOM 1505 C CA . GLN A 1 194 ? -14.859 -9.667 1.359 1.00 83.81 194 GLN A CA 1
ATOM 1506 C C . GLN A 1 194 ? -13.612 -10.084 0.561 1.00 83.81 194 GLN A C 1
ATOM 1508 O O . GLN A 1 194 ? -13.327 -11.280 0.430 1.00 83.81 194 GLN A O 1
ATOM 1513 N N . ILE A 1 195 ? -12.859 -9.117 0.026 1.00 83.75 195 ILE A N 1
ATOM 1514 C CA . ILE A 1 195 ? -11.560 -9.386 -0.599 1.00 83.75 195 ILE A CA 1
ATOM 1515 C C . ILE A 1 195 ? -10.614 -9.948 0.457 1.00 83.75 195 ILE A C 1
ATOM 1517 O O . ILE A 1 195 ? -10.102 -11.050 0.291 1.00 83.75 195 ILE A O 1
ATOM 1521 N N . ILE A 1 196 ? -10.401 -9.235 1.558 1.00 87.12 196 ILE A N 1
ATOM 1522 C CA . ILE A 1 196 ? -9.469 -9.648 2.610 1.00 87.12 196 ILE A CA 1
ATOM 1523 C C . ILE A 1 196 ? -9.792 -11.063 3.118 1.00 87.12 196 ILE A C 1
ATOM 1525 O O . ILE A 1 196 ? -8.887 -11.898 3.203 1.00 87.12 196 ILE A O 1
ATOM 1529 N N . SER A 1 197 ? -11.065 -11.391 3.349 1.00 85.88 197 SER A N 1
ATOM 1530 C CA . SER A 1 197 ? -11.500 -12.720 3.792 1.00 85.88 197 SER A CA 1
ATOM 1531 C C . SER A 1 197 ? -11.052 -13.837 2.845 1.00 85.88 197 SER A C 1
ATOM 1533 O O . SER A 1 197 ? -10.683 -14.920 3.302 1.00 85.88 197 SER A O 1
ATOM 1535 N N . GLY A 1 198 ? -11.022 -13.583 1.534 1.00 81.75 198 GLY A N 1
ATOM 1536 C CA . GLY A 1 198 ? -10.578 -14.562 0.544 1.00 81.75 198 GLY A CA 1
ATOM 1537 C C . GLY A 1 198 ? -9.057 -14.700 0.400 1.00 81.75 198 GLY A C 1
ATOM 1538 O O . GLY A 1 198 ? -8.601 -15.651 -0.243 1.00 81.75 198 GLY A O 1
ATOM 1539 N N . LEU A 1 199 ? -8.269 -13.739 0.895 1.00 84.62 199 LEU A N 1
ATOM 1540 C CA . LEU A 1 199 ? -6.809 -13.721 0.750 1.00 84.62 199 LEU A CA 1
ATOM 1541 C C . LEU A 1 199 ? -6.141 -14.692 1.732 1.00 84.62 199 LEU A C 1
ATOM 1543 O O . LEU A 1 199 ? -6.670 -14.975 2.808 1.00 84.62 199 LEU A O 1
ATOM 1547 N N . SER A 1 200 ? -4.945 -15.176 1.379 1.00 85.06 200 SER A N 1
ATOM 1548 C CA . SER A 1 200 ? -4.089 -15.887 2.339 1.00 85.06 200 SER A CA 1
ATOM 1549 C C . SER A 1 200 ? -3.547 -14.926 3.412 1.00 85.06 200 SER A C 1
ATOM 1551 O O . SER A 1 200 ? -3.456 -13.729 3.139 1.00 85.06 200 SER A O 1
ATOM 1553 N N . PRO A 1 201 ? -3.138 -15.398 4.606 1.00 84.62 201 PRO A N 1
ATOM 1554 C CA . PRO A 1 201 ? -2.677 -14.517 5.688 1.00 84.62 201 PRO A CA 1
ATOM 1555 C C . PRO A 1 201 ? -1.564 -13.532 5.281 1.00 84.62 201 PRO A C 1
ATOM 1557 O O . PRO A 1 201 ? -1.645 -12.339 5.566 1.00 84.62 201 PRO A O 1
ATOM 1560 N N . GLU A 1 202 ? -0.571 -13.994 4.512 1.00 83.44 202 GLU A N 1
ATOM 1561 C CA . GLU A 1 202 ? 0.504 -13.131 3.995 1.00 83.44 202 GLU A CA 1
ATOM 1562 C C . GLU A 1 202 ? -0.026 -12.057 3.024 1.00 83.44 202 GLU A C 1
ATOM 1564 O O . GLU A 1 202 ? 0.407 -10.901 3.057 1.00 83.44 202 GLU A O 1
ATOM 1569 N N . GLU A 1 203 ? -0.985 -12.421 2.166 1.00 83.38 203 GLU A N 1
ATOM 1570 C CA . GLU A 1 203 ? -1.626 -11.498 1.224 1.00 83.38 203 GLU A CA 1
ATOM 1571 C C . GLU A 1 203 ? -2.536 -10.496 1.952 1.00 83.38 203 GLU A C 1
ATOM 1573 O O . GLU A 1 203 ? -2.554 -9.330 1.558 1.00 83.38 203 GLU A O 1
ATOM 1578 N N . ARG A 1 204 ? -3.232 -10.906 3.027 1.00 86.81 204 ARG A N 1
ATOM 1579 C CA . ARG A 1 204 ? -4.065 -10.028 3.868 1.00 86.81 204 ARG A CA 1
ATOM 1580 C C . ARG A 1 204 ? -3.243 -8.900 4.461 1.00 86.81 204 ARG A C 1
ATOM 1582 O O . ARG A 1 204 ? -3.561 -7.743 4.217 1.00 86.81 204 ARG A O 1
ATOM 1589 N N . LYS A 1 205 ? -2.139 -9.223 5.142 1.00 85.00 205 LYS A N 1
ATOM 1590 C CA . LYS A 1 205 ? -1.237 -8.220 5.726 1.00 85.00 205 LYS A CA 1
ATOM 1591 C C . LYS A 1 205 ? -0.706 -7.249 4.670 1.00 85.00 205 LYS A C 1
ATOM 1593 O O . LYS A 1 205 ? -0.719 -6.036 4.863 1.00 85.00 205 LYS A O 1
ATOM 1598 N N . GLY A 1 206 ? -0.266 -7.779 3.526 1.00 83.38 206 GLY A N 1
ATOM 1599 C CA . GLY A 1 206 ? 0.245 -6.963 2.424 1.00 83.38 206 GLY A CA 1
ATOM 1600 C C . GLY A 1 206 ? -0.817 -6.093 1.743 1.00 83.38 206 GLY A C 1
ATOM 1601 O O . GLY A 1 206 ? -0.478 -5.046 1.190 1.00 83.38 206 GLY A O 1
ATOM 1602 N N . PHE A 1 207 ? -2.078 -6.525 1.747 1.00 85.50 207 PHE A N 1
ATOM 1603 C CA . PHE A 1 207 ? -3.216 -5.781 1.216 1.00 85.50 207 PHE A CA 1
ATOM 1604 C C . PHE A 1 207 ? -3.676 -4.698 2.189 1.00 85.50 207 PHE A C 1
ATOM 1606 O O . PHE A 1 207 ? -3.755 -3.534 1.804 1.00 85.50 207 PHE A O 1
ATOM 1613 N N . PHE A 1 208 ? -3.917 -5.081 3.441 1.00 86.50 208 PHE A N 1
ATOM 1614 C CA . PHE A 1 208 ? -4.415 -4.213 4.499 1.00 86.50 208 PHE A CA 1
ATOM 1615 C C . PHE A 1 208 ? -3.463 -3.040 4.748 1.00 86.50 208 PHE A C 1
ATOM 1617 O O . PHE A 1 208 ? -3.882 -1.891 4.705 1.00 86.50 208 PHE A O 1
ATOM 1624 N N . GLY A 1 209 ? -2.149 -3.295 4.826 1.00 83.75 209 GLY A N 1
ATOM 1625 C CA . GLY A 1 209 ? -1.142 -2.238 4.995 1.00 83.75 209 GLY A CA 1
ATOM 1626 C C . GLY A 1 209 ? -1.002 -1.260 3.814 1.00 83.75 209 GLY A C 1
ATOM 1627 O O . GLY A 1 209 ? -0.261 -0.283 3.909 1.00 83.75 209 GLY A O 1
ATOM 1628 N N . LYS A 1 210 ? -1.675 -1.507 2.681 1.00 81.06 210 LYS A N 1
ATOM 1629 C CA . LYS A 1 210 ? -1.726 -0.582 1.533 1.00 81.06 210 LYS A CA 1
ATOM 1630 C C . LYS A 1 210 ? -2.992 0.263 1.495 1.00 81.06 210 LYS A C 1
ATOM 1632 O O . LYS A 1 210 ? -3.051 1.184 0.676 1.00 81.06 210 LYS A O 1
ATOM 1637 N N . LEU A 1 211 ? -3.968 -0.016 2.353 1.00 83.44 211 LEU A N 1
ATOM 1638 C CA . LEU A 1 211 ? -5.124 0.849 2.543 1.00 83.44 211 LEU A CA 1
ATOM 1639 C C . LEU A 1 211 ? -4.683 2.142 3.245 1.00 83.44 211 LEU A C 1
ATOM 1641 O O . LEU A 1 211 ? -3.634 2.203 3.896 1.00 83.44 211 LEU A O 1
ATOM 1645 N N . ASP A 1 212 ? -5.402 3.233 3.014 1.00 83.19 212 ASP A N 1
ATOM 1646 C CA . ASP A 1 212 ? -5.325 4.381 3.916 1.00 83.19 212 ASP A CA 1
ATOM 1647 C C . ASP A 1 212 ? -6.005 4.039 5.254 1.00 83.19 212 ASP A C 1
ATOM 1649 O O . ASP A 1 212 ? -6.734 3.054 5.342 1.00 83.19 212 ASP A O 1
ATOM 1653 N N . LEU A 1 213 ? -5.710 4.812 6.303 1.00 86.38 213 LEU A N 1
ATOM 1654 C CA . LEU A 1 213 ? -6.153 4.495 7.666 1.00 86.38 213 LEU A CA 1
ATOM 1655 C C . LEU A 1 213 ? -7.679 4.482 7.803 1.00 86.38 213 LEU A C 1
ATOM 1657 O O . LEU A 1 213 ? -8.209 3.593 8.457 1.00 86.38 213 LEU A O 1
ATOM 1661 N N . GLU A 1 214 ? -8.377 5.418 7.153 1.00 85.56 214 GLU A N 1
ATOM 1662 C CA . GLU A 1 214 ? -9.843 5.492 7.197 1.00 85.56 214 GLU A CA 1
ATOM 1663 C C . GLU A 1 214 ? -10.455 4.235 6.569 1.00 85.56 214 GLU A C 1
ATOM 1665 O O . GLU A 1 214 ? -11.305 3.584 7.168 1.00 85.56 214 GLU A O 1
ATOM 1670 N N . MET A 1 215 ? -9.967 3.819 5.396 1.00 85.31 215 MET A N 1
ATOM 1671 C CA . MET A 1 215 ? -10.455 2.603 4.738 1.00 85.31 215 MET A CA 1
ATOM 1672 C C . MET A 1 215 ? -10.011 1.317 5.413 1.00 85.31 215 MET A C 1
ATOM 1674 O O . MET A 1 215 ? -10.724 0.321 5.318 1.00 85.31 215 MET A O 1
ATOM 1678 N N . ALA A 1 216 ? -8.864 1.316 6.088 1.00 90.75 216 ALA A N 1
ATOM 1679 C CA . ALA A 1 216 ? -8.440 0.192 6.906 1.00 90.75 216 ALA A CA 1
ATOM 1680 C C . ALA A 1 216 ? -9.384 -0.009 8.098 1.00 90.75 216 ALA A C 1
ATOM 1682 O O . ALA A 1 216 ? -9.841 -1.130 8.291 1.00 90.75 216 ALA A O 1
ATOM 1683 N N . ALA A 1 217 ? -9.712 1.054 8.839 1.00 92.81 217 ALA A N 1
ATOM 1684 C CA . ALA A 1 217 ? -10.614 1.007 9.992 1.00 92.81 217 ALA A CA 1
ATOM 1685 C C . ALA A 1 217 ? -12.029 0.553 9.599 1.00 92.81 217 ALA A C 1
ATOM 1687 O O . ALA A 1 217 ? -12.542 -0.427 10.134 1.00 92.81 217 ALA A O 1
ATOM 1688 N N . GLU A 1 218 ? -12.610 1.189 8.580 1.00 91.25 218 GLU A N 1
ATOM 1689 C CA . GLU A 1 218 ? -13.943 0.851 8.065 1.00 91.25 218 GLU A CA 1
ATOM 1690 C C . GLU A 1 218 ? -14.008 -0.585 7.519 1.00 91.25 218 GLU A C 1
ATOM 1692 O O . GLU A 1 218 ? -14.974 -1.310 7.741 1.00 91.25 218 GLU A O 1
ATOM 1697 N N . ALA A 1 219 ? -12.973 -1.039 6.800 1.00 91.88 219 ALA A N 1
ATOM 1698 C CA . ALA A 1 219 ? -12.938 -2.412 6.299 1.00 91.88 219 ALA A CA 1
ATOM 1699 C C . ALA A 1 219 ? -12.660 -3.438 7.404 1.00 91.88 219 ALA A C 1
ATOM 1701 O O . ALA A 1 219 ? -13.023 -4.599 7.229 1.00 91.88 219 ALA A O 1
ATOM 1702 N N . LEU A 1 220 ? -11.992 -3.043 8.494 1.00 94.56 220 LEU A N 1
ATOM 1703 C CA . LEU A 1 220 ? -11.712 -3.924 9.623 1.00 94.56 220 LEU A CA 1
ATOM 1704 C C . LEU A 1 220 ? -12.998 -4.277 10.363 1.00 94.56 220 LEU A C 1
ATOM 1706 O O . LEU A 1 220 ? -13.243 -5.458 10.568 1.00 94.56 220 LEU A O 1
ATOM 1710 N N . HIS A 1 221 ? -13.839 -3.287 10.666 1.00 90.00 221 HIS A N 1
ATOM 1711 C CA . HIS A 1 221 ? -15.160 -3.497 11.272 1.00 90.00 221 HIS A CA 1
ATOM 1712 C C . HIS A 1 221 ? -16.009 -4.527 10.499 1.00 90.00 221 HIS A C 1
ATOM 1714 O O . HIS A 1 221 ? -16.635 -5.402 11.081 1.00 90.00 221 HIS A O 1
ATOM 1720 N N . GLU A 1 222 ? -15.959 -4.494 9.169 1.00 92.81 222 GLU A N 1
ATOM 1721 C CA . GLU A 1 222 ? -16.742 -5.384 8.300 1.00 92.81 222 GLU A CA 1
ATOM 1722 C C . GLU A 1 222 ? -16.188 -6.826 8.200 1.00 92.81 222 GLU A C 1
ATOM 1724 O O . GLU A 1 222 ? -16.741 -7.662 7.477 1.00 92.81 222 GLU A O 1
ATOM 1729 N N . LEU A 1 223 ? -15.058 -7.126 8.849 1.00 93.62 223 LEU A N 1
ATOM 1730 C CA . LEU A 1 223 ? -14.467 -8.464 8.887 1.00 93.62 223 LEU A CA 1
ATOM 1731 C C . LEU A 1 223 ? -15.016 -9.305 10.041 1.00 93.62 223 LEU A C 1
ATOM 1733 O O . LEU A 1 223 ? -15.411 -8.795 11.077 1.00 93.62 223 LEU A O 1
ATOM 1737 N N . GLU A 1 224 ? -14.962 -10.627 9.875 1.00 92.56 224 GLU A N 1
ATOM 1738 C CA . GLU A 1 224 ? -15.254 -11.561 10.967 1.00 92.56 224 GLU A CA 1
ATOM 1739 C C . GLU A 1 224 ? -14.228 -11.394 12.113 1.00 92.56 224 GLU A C 1
ATOM 1741 O O . GLU A 1 224 ? -13.037 -11.206 11.808 1.00 92.56 224 GLU A O 1
ATOM 1746 N N . PRO A 1 225 ? -14.637 -11.530 13.392 1.00 92.12 225 PRO A N 1
ATOM 1747 C CA . PRO A 1 225 ? -13.793 -11.241 14.557 1.00 92.12 225 PRO A CA 1
ATOM 1748 C C . PRO A 1 225 ? -12.438 -11.954 14.549 1.00 92.12 225 PRO A C 1
ATOM 1750 O O . PRO A 1 225 ? -11.393 -11.349 14.793 1.00 92.12 225 PRO A O 1
ATOM 1753 N N . GLU A 1 226 ? -12.397 -13.227 14.138 1.00 91.44 226 GLU A N 1
ATOM 1754 C CA . GLU A 1 226 ? -11.132 -13.967 14.093 1.00 91.44 226 GLU A CA 1
ATOM 1755 C C . GLU A 1 226 ? -10.147 -13.369 13.077 1.00 91.44 226 GLU A C 1
ATOM 1757 O O . GLU A 1 226 ? -8.935 -13.377 13.289 1.00 91.44 226 GLU A O 1
ATOM 1762 N N . VAL A 1 227 ? -10.653 -12.821 11.966 1.00 92.62 227 VAL A N 1
ATOM 1763 C CA . VAL A 1 227 ? -9.818 -12.176 10.943 1.00 92.62 227 VAL A CA 1
ATOM 1764 C C . VAL A 1 227 ? -9.347 -10.799 11.405 1.00 92.62 227 VAL A C 1
ATOM 1766 O O . VAL A 1 227 ? -8.219 -10.417 11.078 1.00 92.62 227 VAL A O 1
ATOM 1769 N N . GLN A 1 228 ? -10.176 -10.069 12.159 1.00 94.88 228 GLN A N 1
ATOM 1770 C CA . GLN A 1 228 ? -9.796 -8.793 12.769 1.00 94.88 228 GLN A CA 1
ATOM 1771 C C . GLN A 1 228 ? -8.627 -8.989 13.741 1.00 94.88 228 GLN A C 1
ATOM 1773 O O . GLN A 1 228 ? -7.575 -8.357 13.585 1.00 94.88 228 GLN A O 1
ATOM 1778 N N . ALA A 1 229 ? -8.775 -9.926 14.683 1.00 92.69 229 ALA A N 1
ATOM 1779 C CA . ALA A 1 229 ? -7.762 -10.237 15.685 1.00 92.69 229 ALA A CA 1
ATOM 1780 C C . ALA A 1 229 ? -6.445 -10.714 15.048 1.00 92.69 229 ALA A C 1
ATOM 1782 O O . ALA A 1 229 ? -5.368 -10.241 15.431 1.00 92.69 229 ALA A O 1
ATOM 1783 N N . ASP A 1 230 ? -6.517 -11.590 14.038 1.00 91.69 230 ASP A N 1
ATOM 1784 C CA . ASP A 1 230 ? -5.350 -12.063 13.282 1.00 91.69 230 ASP A CA 1
ATOM 1785 C C . ASP A 1 230 ? -4.589 -10.896 12.625 1.00 91.69 230 ASP A C 1
ATOM 1787 O O . ASP A 1 230 ? -3.367 -10.783 12.760 1.00 91.69 230 ASP A O 1
ATOM 1791 N N . LEU A 1 231 ? -5.303 -9.999 11.931 1.00 93.00 231 LEU A N 1
ATOM 1792 C CA . LEU A 1 231 ? -4.704 -8.847 11.252 1.00 93.00 231 LEU A CA 1
ATOM 1793 C C . LEU A 1 231 ? -4.011 -7.901 12.233 1.00 93.00 231 LEU A C 1
ATOM 1795 O O . LEU A 1 231 ? -2.846 -7.557 12.024 1.00 93.00 231 LEU A O 1
ATOM 1799 N N . ILE A 1 232 ? -4.699 -7.506 13.304 1.00 94.25 232 ILE A N 1
ATOM 1800 C CA . ILE A 1 232 ? -4.166 -6.565 14.295 1.00 94.25 232 ILE A CA 1
ATOM 1801 C C . ILE A 1 232 ? -2.983 -7.166 15.063 1.00 94.25 232 ILE A C 1
ATOM 1803 O O . ILE A 1 232 ? -1.990 -6.480 15.333 1.00 94.25 232 ILE A O 1
ATOM 1807 N N . THR A 1 233 ? -3.035 -8.462 15.372 1.00 91.25 233 THR A N 1
ATOM 1808 C CA . THR A 1 233 ? -1.930 -9.161 16.039 1.00 91.25 233 THR A CA 1
ATOM 1809 C C . THR A 1 233 ? -0.656 -9.108 15.194 1.00 91.25 233 THR A C 1
ATOM 1811 O O . THR A 1 23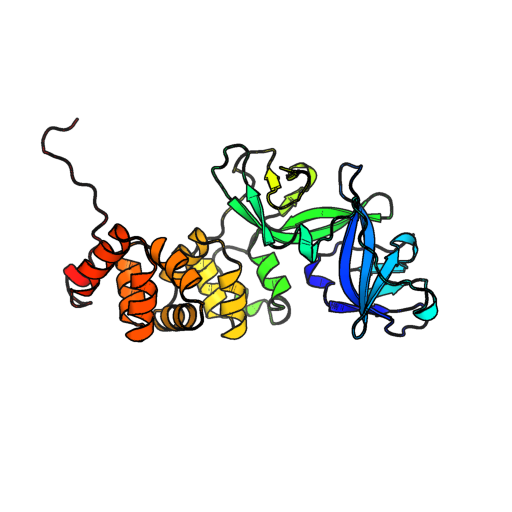3 ? 0.418 -8.794 15.723 1.00 91.25 233 THR A O 1
ATOM 1814 N N . ASP A 1 234 ? -0.782 -9.330 13.884 1.00 88.69 234 ASP A N 1
ATOM 1815 C CA . ASP A 1 234 ? 0.331 -9.359 12.931 1.00 88.69 234 ASP A CA 1
ATOM 1816 C C . ASP A 1 234 ? 0.891 -7.975 12.559 1.00 88.69 234 ASP A C 1
ATOM 1818 O O . ASP A 1 234 ? 1.994 -7.888 11.993 1.00 88.69 234 ASP A O 1
ATOM 1822 N N . MET A 1 235 ? 0.156 -6.895 12.829 1.00 90.00 235 MET A N 1
ATOM 1823 C CA . MET A 1 235 ? 0.583 -5.518 12.563 1.00 90.00 235 MET A CA 1
ATOM 1824 C C . MET A 1 235 ? 1.602 -5.025 13.593 1.00 90.00 235 MET A C 1
ATOM 1826 O O . MET A 1 235 ? 1.668 -5.512 14.726 1.00 90.00 235 MET A O 1
ATOM 1830 N N . ASP A 1 236 ? 2.424 -4.046 13.207 1.00 91.62 236 ASP A N 1
ATOM 1831 C CA . ASP A 1 236 ? 3.183 -3.306 14.212 1.00 91.62 236 ASP A CA 1
ATOM 1832 C C . ASP A 1 236 ? 2.228 -2.491 15.095 1.00 91.62 236 ASP A C 1
ATOM 1834 O O . ASP A 1 236 ? 1.110 -2.158 14.703 1.00 91.62 236 ASP A O 1
ATOM 1838 N N . LYS A 1 237 ? 2.632 -2.280 16.345 1.00 92.75 237 LYS A N 1
ATOM 1839 C CA . LYS A 1 237 ? 1.760 -1.712 17.377 1.00 92.75 237 LYS A CA 1
ATOM 1840 C C . LYS A 1 237 ? 1.377 -0.263 17.072 1.00 92.75 237 LYS A C 1
ATOM 1842 O O . LYS A 1 237 ? 0.272 0.134 17.411 1.00 92.75 237 LYS A O 1
ATOM 1847 N N . GLU A 1 238 ? 2.257 0.490 16.414 1.00 93.06 238 GLU A N 1
ATOM 1848 C CA 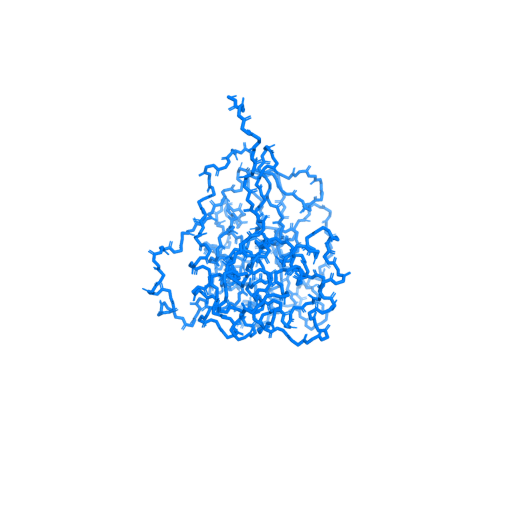. GLU A 1 238 ? 1.989 1.858 15.984 1.00 93.06 238 GLU A CA 1
ATOM 1849 C C . GLU A 1 238 ? 0.908 1.890 14.893 1.00 93.06 238 GLU A C 1
ATOM 1851 O O . GLU A 1 238 ? -0.080 2.596 15.041 1.00 93.06 238 GLU A O 1
ATOM 1856 N N . GLN A 1 239 ? 1.025 1.062 13.851 1.00 90.88 239 GLN A N 1
ATOM 1857 C CA . GLN A 1 239 ? -0.003 0.947 12.811 1.00 90.88 239 GLN A CA 1
ATOM 1858 C C . GLN A 1 239 ? -1.328 0.412 13.350 1.00 90.88 239 GLN A C 1
ATOM 1860 O O . GLN A 1 239 ? -2.386 0.855 12.914 1.00 90.88 239 GLN A O 1
ATOM 1865 N N . ALA A 1 240 ? -1.282 -0.564 14.259 1.00 93.94 240 ALA A N 1
ATOM 1866 C CA . ALA A 1 240 ? -2.486 -1.082 14.893 1.00 93.94 240 ALA A CA 1
ATOM 1867 C C . ALA A 1 240 ? -3.196 0.019 15.693 1.00 93.94 240 ALA A C 1
ATOM 1869 O O . ALA A 1 240 ? -4.399 0.183 15.538 1.00 93.94 240 ALA A O 1
ATOM 1870 N N . ALA A 1 241 ? -2.456 0.807 16.479 1.00 95.31 241 ALA A N 1
ATOM 1871 C CA . ALA A 1 241 ? -3.007 1.952 17.200 1.00 95.31 241 ALA A CA 1
ATOM 1872 C C . ALA A 1 241 ? -3.619 2.989 16.248 1.00 95.31 241 ALA A C 1
ATOM 1874 O O . ALA A 1 241 ? -4.774 3.350 16.437 1.00 95.31 241 ALA A O 1
ATOM 1875 N N . ASP A 1 242 ? -2.908 3.367 15.180 1.00 93.44 242 ASP A N 1
ATOM 1876 C CA . ASP A 1 242 ? -3.407 4.320 14.179 1.00 93.44 242 ASP A CA 1
ATOM 1877 C C . ASP A 1 242 ? -4.721 3.857 13.517 1.00 93.44 242 ASP A C 1
ATOM 1879 O O . ASP A 1 242 ? -5.543 4.688 13.138 1.00 93.44 242 ASP A O 1
ATOM 1883 N N . VAL A 1 243 ? -4.914 2.546 13.318 1.00 94.19 243 VAL A N 1
ATOM 1884 C CA . VAL A 1 243 ? -6.154 1.994 12.742 1.00 94.19 243 VAL A CA 1
ATOM 1885 C C . VAL A 1 243 ? -7.270 1.943 13.782 1.00 94.19 243 VAL A C 1
ATOM 1887 O O . VAL A 1 243 ? -8.373 2.391 13.485 1.00 94.19 243 VAL A O 1
ATOM 1890 N N . ILE A 1 244 ? -6.990 1.436 14.987 1.00 95.50 244 ILE A N 1
ATOM 1891 C CA . ILE A 1 244 ? -7.979 1.327 16.072 1.00 95.50 244 ILE A CA 1
ATOM 1892 C C . ILE A 1 244 ? -8.493 2.713 16.484 1.00 95.50 244 ILE A C 1
ATOM 1894 O O . ILE A 1 244 ? -9.687 2.879 16.683 1.00 95.50 244 ILE A O 1
ATOM 1898 N N . GLU A 1 245 ? -7.629 3.730 16.528 1.00 94.38 245 GLU A N 1
ATOM 1899 C CA . GLU A 1 245 ? -8.014 5.119 16.831 1.00 94.38 245 GLU A CA 1
ATOM 1900 C C . GLU A 1 245 ? -8.984 5.719 15.797 1.00 94.38 245 GLU A C 1
ATOM 1902 O O . GLU A 1 245 ? -9.672 6.698 16.069 1.00 94.38 245 GLU A O 1
ATOM 1907 N N . ARG A 1 246 ? -9.052 5.151 14.587 1.00 92.50 246 ARG A N 1
ATOM 1908 C CA . ARG A 1 246 ? -9.977 5.590 13.531 1.00 92.50 246 ARG A CA 1
ATOM 1909 C C . ARG A 1 246 ? -11.275 4.798 13.484 1.00 92.50 246 ARG A C 1
ATOM 1911 O O . ARG A 1 246 ? -12.107 5.095 12.630 1.00 92.50 246 ARG A O 1
ATOM 1918 N N . MET A 1 247 ? -11.440 3.808 14.355 1.00 93.69 247 MET A N 1
ATOM 1919 C CA . MET A 1 247 ? -12.671 3.037 14.465 1.00 93.69 247 MET A CA 1
ATOM 1920 C C . MET A 1 247 ? -13.643 3.697 15.450 1.00 93.69 247 MET A C 1
ATOM 1922 O O . MET A 1 247 ? -13.200 4.361 16.387 1.00 93.69 247 MET A O 1
ATOM 1926 N N . PRO A 1 248 ? -14.959 3.476 15.283 1.00 92.75 248 PRO A N 1
ATOM 1927 C CA . PRO A 1 248 ? -15.925 3.757 16.338 1.00 92.75 248 PRO A CA 1
ATOM 1928 C C . PRO A 1 248 ? -15.518 3.057 17.650 1.00 92.75 248 PRO A C 1
ATOM 1930 O O . PRO A 1 248 ? -15.050 1.914 17.591 1.00 92.75 248 PRO A O 1
ATOM 1933 N N . PRO A 1 249 ? -15.671 3.695 18.826 1.00 93.62 249 PRO A N 1
ATOM 1934 C CA . PRO A 1 249 ? -15.179 3.148 20.093 1.00 93.62 249 PRO A CA 1
ATOM 1935 C C . PRO A 1 249 ? -15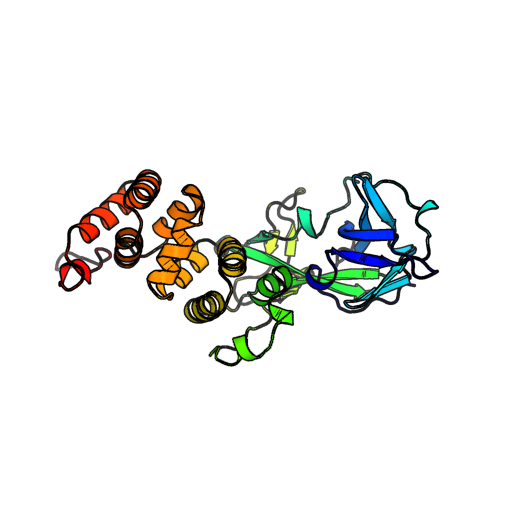.746 1.773 20.466 1.00 93.62 249 PRO A C 1
ATOM 1937 O O . PRO A 1 249 ? -15.043 0.975 21.079 1.00 93.62 249 PRO A O 1
ATOM 1940 N N . ASP A 1 250 ? -16.997 1.497 20.101 1.00 93.31 250 ASP A N 1
ATOM 1941 C CA . ASP A 1 250 ? -17.671 0.209 20.289 1.00 93.31 250 ASP A CA 1
ATOM 1942 C C . ASP A 1 250 ? -17.023 -0.896 19.457 1.00 93.31 250 ASP A C 1
ATOM 1944 O O . ASP A 1 250 ? -16.562 -1.896 20.000 1.00 93.31 250 ASP A O 1
ATOM 1948 N N . GLU A 1 251 ? -16.850 -0.654 18.163 1.00 94.06 251 GLU A N 1
ATOM 1949 C CA . GLU A 1 251 ? -16.190 -1.596 17.256 1.00 94.06 251 GLU A CA 1
ATOM 1950 C C . GLU A 1 251 ? -14.714 -1.812 17.629 1.00 94.06 251 GLU A C 1
ATOM 1952 O O . GLU A 1 251 ? -14.176 -2.917 17.548 1.00 94.06 251 GLU A O 1
ATOM 1957 N N . ALA A 1 252 ? -14.034 -0.750 18.070 1.00 94.88 252 ALA A N 1
ATOM 1958 C CA . ALA A 1 252 ? -12.677 -0.833 18.592 1.00 94.88 252 ALA A CA 1
ATOM 1959 C C . ALA A 1 252 ? -12.606 -1.679 19.872 1.00 94.88 252 ALA A C 1
ATOM 1961 O O . ALA A 1 252 ? -11.660 -2.451 20.040 1.00 94.88 252 ALA A O 1
ATOM 1962 N N . ALA A 1 253 ? -13.578 -1.539 20.779 1.00 94.56 253 ALA A N 1
ATOM 1963 C CA . ALA A 1 253 ? -13.634 -2.318 22.010 1.00 94.56 253 ALA A CA 1
ATOM 1964 C C . ALA A 1 253 ? -13.778 -3.814 21.717 1.00 94.56 253 ALA A C 1
ATOM 1966 O O . ALA A 1 253 ? -13.021 -4.599 22.291 1.00 94.56 253 ALA A O 1
ATOM 1967 N N . ASP A 1 254 ? -14.646 -4.189 20.778 1.00 92.62 254 ASP A N 1
ATOM 1968 C CA . ASP A 1 254 ? -14.836 -5.583 20.366 1.00 92.62 254 ASP A CA 1
ATOM 1969 C C . ASP A 1 254 ? -13.536 -6.182 19.809 1.00 92.62 254 ASP A C 1
ATOM 1971 O O . ASP A 1 254 ? -13.060 -7.213 20.290 1.00 92.62 254 ASP A O 1
ATOM 1975 N N . VAL A 1 255 ? -12.866 -5.474 18.889 1.00 94.50 255 VAL A N 1
ATOM 1976 C CA . VAL A 1 255 ? -11.572 -5.925 18.348 1.00 94.50 255 VAL A CA 1
ATOM 1977 C C . VAL A 1 255 ? -10.529 -6.083 19.453 1.00 94.50 255 VAL A C 1
ATOM 1979 O O . VAL A 1 255 ? -9.805 -7.077 19.476 1.00 94.50 255 VAL A O 1
ATOM 1982 N N . ILE A 1 256 ? -10.415 -5.112 20.366 1.00 95.00 256 ILE A N 1
ATOM 1983 C CA . ILE A 1 256 ? -9.424 -5.138 21.451 1.00 95.00 256 ILE A CA 1
ATOM 1984 C C . ILE A 1 256 ? -9.704 -6.275 22.445 1.00 95.00 256 ILE A C 1
ATOM 1986 O O . ILE A 1 256 ? -8.746 -6.860 22.965 1.00 95.00 256 ILE A O 1
ATOM 1990 N N . ALA A 1 257 ? -10.973 -6.599 22.705 1.00 93.06 257 ALA A N 1
ATOM 1991 C CA . ALA A 1 257 ? -11.374 -7.675 23.610 1.00 93.06 257 ALA A CA 1
ATOM 1992 C C . ALA A 1 257 ? -10.893 -9.057 23.132 1.00 93.06 257 ALA A C 1
ATOM 1994 O O . ALA A 1 257 ? -10.506 -9.888 23.959 1.00 93.06 257 ALA A O 1
ATOM 1995 N N . ASP A 1 258 ? -10.828 -9.262 21.815 1.00 92.69 258 ASP A N 1
ATOM 1996 C CA . ASP A 1 258 ? -10.383 -10.513 21.191 1.00 92.69 258 ASP A CA 1
ATOM 1997 C C . ASP A 1 258 ? -8.853 -10.652 21.070 1.00 92.69 258 ASP A C 1
ATOM 1999 O O . ASP A 1 258 ? -8.333 -11.712 20.697 1.00 92.69 258 ASP A O 1
ATOM 2003 N N . LEU A 1 259 ? -8.087 -9.613 21.420 1.00 94.44 259 LEU A N 1
ATOM 2004 C CA . LEU A 1 259 ? -6.626 -9.647 21.351 1.00 94.44 259 LEU A CA 1
ATOM 2005 C C . LEU A 1 259 ? -5.972 -10.292 22.583 1.00 94.44 259 LEU A C 1
ATOM 2007 O O . LEU A 1 259 ? -6.481 -10.239 23.705 1.00 94.44 259 LEU A O 1
ATOM 2011 N N . PRO A 1 260 ? -4.735 -10.809 22.435 1.00 93.81 260 PRO A N 1
ATOM 2012 C CA . PRO A 1 260 ? -3.901 -11.132 23.584 1.00 93.81 260 PRO A CA 1
ATOM 2013 C C . PRO A 1 260 ? -3.703 -9.907 24.488 1.00 93.81 260 PRO A C 1
ATOM 2015 O O . PRO A 1 260 ? -3.335 -8.834 24.010 1.00 93.81 260 PRO A O 1
ATOM 2018 N N . LEU A 1 261 ? -3.852 -10.091 25.804 1.00 91.38 261 LEU A N 1
ATOM 2019 C CA . LEU A 1 261 ? -3.801 -9.009 26.802 1.00 91.38 261 LEU A CA 1
ATOM 2020 C C . LEU A 1 261 ? -2.583 -8.080 26.652 1.00 91.38 261 LEU A C 1
ATOM 2022 O O . LEU A 1 261 ? -2.711 -6.867 26.792 1.00 91.38 261 LEU A O 1
ATOM 2026 N N . GLU A 1 262 ? -1.406 -8.641 26.367 1.00 93.31 262 GLU A N 1
ATOM 2027 C CA . GLU A 1 262 ? -0.179 -7.860 26.163 1.00 93.31 262 GLU A CA 1
ATOM 2028 C C . GLU A 1 262 ? -0.305 -6.923 24.951 1.00 93.31 262 GLU A C 1
ATOM 2030 O O . GLU A 1 262 ? 0.016 -5.742 25.052 1.00 93.31 262 GLU A O 1
ATOM 2035 N N . LYS A 1 263 ? -0.845 -7.419 23.831 1.00 93.06 263 LYS A N 1
ATOM 2036 C CA . LYS A 1 263 ? -1.045 -6.644 22.601 1.00 93.06 263 LYS A CA 1
ATOM 2037 C C . LYS A 1 263 ? -2.104 -5.557 22.793 1.00 93.06 263 LYS A C 1
ATOM 2039 O O . LYS A 1 263 ? -1.870 -4.418 22.401 1.00 93.06 263 LYS A O 1
ATOM 2044 N N . ALA A 1 264 ? -3.224 -5.889 23.438 1.00 94.75 264 ALA A N 1
ATOM 2045 C CA . ALA A 1 264 ? -4.278 -4.933 23.774 1.00 94.75 264 ALA A CA 1
ATOM 2046 C C . ALA A 1 264 ? -3.732 -3.757 24.602 1.00 94.75 264 ALA A C 1
ATOM 2048 O O . ALA A 1 264 ? -3.968 -2.595 24.278 1.00 94.75 264 ALA A O 1
ATOM 2049 N N . GLN A 1 265 ? -2.933 -4.046 25.636 1.00 94.12 265 GLN A N 1
ATOM 2050 C CA . GLN A 1 265 ? -2.309 -3.018 26.474 1.00 94.12 265 GLN A CA 1
ATOM 2051 C C . GLN A 1 265 ? -1.287 -2.168 25.713 1.00 94.12 265 GLN A C 1
ATOM 2053 O O . GLN A 1 265 ? -1.211 -0.961 25.940 1.00 94.12 265 GLN A O 1
ATOM 2058 N N . GLU A 1 266 ? -0.497 -2.780 24.827 1.00 95.31 266 GLU A N 1
ATOM 2059 C CA . GLU A 1 266 ? 0.446 -2.046 23.981 1.00 95.31 266 GLU A CA 1
ATOM 2060 C C . GLU A 1 266 ? -0.269 -1.061 23.054 1.00 95.31 266 GLU A C 1
ATOM 2062 O O . GLU A 1 266 ? 0.172 0.080 22.946 1.00 95.31 266 GLU A O 1
ATOM 2067 N N . ILE A 1 267 ? -1.366 -1.486 22.423 1.00 95.56 267 ILE A N 1
ATOM 2068 C CA . ILE A 1 267 ? -2.155 -0.653 21.509 1.00 95.56 267 ILE A CA 1
ATOM 2069 C C . ILE A 1 267 ? -2.842 0.484 22.273 1.00 95.56 267 ILE A C 1
ATOM 2071 O O . ILE A 1 267 ? -2.641 1.648 21.936 1.00 95.56 267 ILE A O 1
ATOM 2075 N N . LEU A 1 268 ? -3.568 0.178 23.355 1.00 94.69 268 LEU A N 1
ATOM 2076 C CA . LEU A 1 268 ? -4.243 1.190 24.182 1.00 94.69 268 LEU A CA 1
ATOM 2077 C C . LEU A 1 268 ? -3.268 2.212 24.788 1.00 94.69 268 LEU A C 1
ATOM 2079 O O . LEU A 1 268 ? -3.648 3.344 25.067 1.00 94.69 268 LEU A O 1
ATOM 2083 N N . GLY A 1 269 ? -2.008 1.826 25.006 1.00 95.25 269 GLY A N 1
ATOM 2084 C CA . GLY A 1 269 ? -0.963 2.731 25.482 1.00 95.25 269 GLY A CA 1
ATOM 2085 C C . GLY A 1 269 ? -0.407 3.689 24.421 1.00 95.25 269 GLY A C 1
ATOM 2086 O O . GLY A 1 269 ? 0.339 4.601 24.785 1.00 95.25 269 GLY A O 1
ATOM 2087 N N . LEU A 1 270 ? -0.717 3.470 23.140 1.00 96.06 270 LEU A N 1
ATOM 2088 C CA . LEU A 1 270 ? -0.254 4.279 22.008 1.00 96.06 270 LEU A CA 1
ATOM 2089 C C . LEU A 1 270 ? -1.337 5.192 21.424 1.00 96.06 270 LEU A C 1
ATOM 2091 O O . LEU A 1 270 ? -0.974 6.204 20.830 1.00 96.06 270 LEU A O 1
ATOM 2095 N N . ILE A 1 271 ? -2.612 4.851 21.610 1.00 95.19 271 ILE A N 1
ATOM 2096 C CA . ILE A 1 271 ? -3.761 5.656 21.173 1.00 95.19 271 ILE A CA 1
ATOM 2097 C C . ILE A 1 271 ? -3.862 6.943 22.007 1.00 95.19 271 ILE A C 1
ATOM 2099 O O . ILE A 1 271 ? -3.413 7.001 23.162 1.00 95.19 271 ILE A O 1
ATOM 2103 N N . GLU A 1 272 ? -4.451 7.991 21.426 1.00 94.88 272 GLU A N 1
ATOM 2104 C CA . GLU A 1 272 ? -4.789 9.210 22.160 1.00 94.88 272 GLU A CA 1
ATOM 2105 C C . GLU A 1 272 ? -5.632 8.927 23.418 1.00 94.88 272 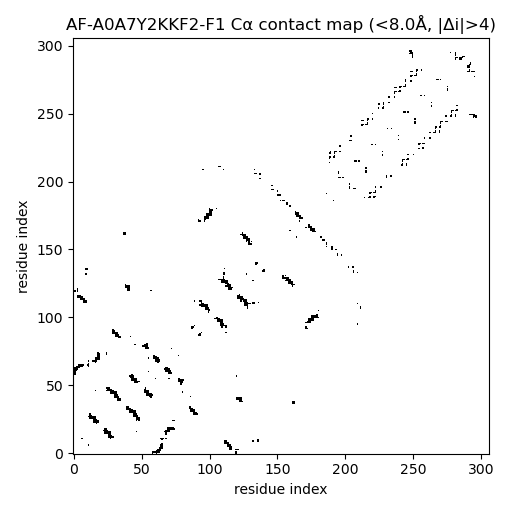GLU A C 1
ATOM 2107 O O . GLU A 1 272 ? -6.429 7.996 23.512 1.00 94.88 272 GLU A O 1
ATOM 2112 N N . LYS A 1 273 ? -5.396 9.718 24.469 1.00 93.69 273 LYS A N 1
ATOM 2113 C CA . LYS A 1 273 ? -5.893 9.399 25.813 1.00 93.69 273 LYS A CA 1
ATOM 2114 C C . LYS A 1 273 ? -7.423 9.417 25.912 1.00 93.69 273 LYS A C 1
ATOM 2116 O O . LYS A 1 273 ? -7.964 8.706 26.755 1.00 93.69 273 LYS A O 1
ATOM 2121 N N . GLU A 1 274 ? -8.080 10.295 25.165 1.00 92.00 274 GLU A N 1
ATOM 2122 C CA . GLU A 1 274 ? -9.538 10.453 25.190 1.00 92.00 274 GLU A CA 1
ATOM 2123 C C . GLU A 1 274 ? -10.203 9.223 24.546 1.00 92.00 274 GLU A C 1
ATOM 2125 O O . GLU A 1 274 ? -10.988 8.540 25.194 1.00 92.00 274 GLU A O 1
ATOM 2130 N N . GLU A 1 275 ? -9.707 8.804 23.393 1.00 92.25 275 GLU A N 1
ATOM 2131 C CA . GLU A 1 275 ? -10.153 7.662 22.601 1.00 92.25 275 GLU A CA 1
ATOM 2132 C C . GLU A 1 275 ? -9.863 6.344 23.329 1.00 92.25 275 GLU A C 1
ATOM 2134 O O . GLU A 1 275 ? -10.720 5.469 23.441 1.00 92.25 275 GLU A O 1
ATOM 2139 N N . ALA A 1 276 ? -8.677 6.211 23.933 1.00 94.19 276 ALA A N 1
ATOM 2140 C CA . ALA A 1 276 ? -8.356 5.055 24.767 1.00 94.19 276 ALA A CA 1
ATOM 2141 C C . ALA A 1 276 ? -9.267 4.959 26.005 1.00 94.19 276 ALA A C 1
ATOM 2143 O O . ALA A 1 276 ? -9.562 3.856 26.468 1.00 94.19 276 ALA A O 1
ATOM 2144 N N . GLN A 1 277 ? -9.697 6.096 26.565 1.00 93.81 277 GLN A N 1
ATOM 2145 C CA . GLN A 1 277 ? -10.611 6.127 27.707 1.00 93.81 277 GLN A CA 1
ATOM 2146 C C . GLN A 1 277 ? -12.020 5.685 27.302 1.00 93.81 277 GLN A C 1
ATOM 2148 O O . GLN A 1 277 ? -12.644 4.932 28.053 1.00 93.81 277 GLN A O 1
ATOM 2153 N N . ASP A 1 278 ? -12.473 6.113 26.130 1.00 93.69 278 ASP A N 1
ATOM 2154 C CA . ASP A 1 278 ? -13.755 5.741 25.542 1.00 93.69 278 ASP A CA 1
ATOM 2155 C C . ASP A 1 278 ? -13.841 4.230 25.289 1.00 93.69 278 ASP A C 1
ATOM 2157 O O . ASP A 1 278 ? -14.769 3.571 25.760 1.00 93.69 278 ASP A O 1
ATOM 2161 N N . ILE A 1 279 ? -12.810 3.649 24.669 1.00 94.56 279 ILE A N 1
ATOM 2162 C CA . ILE A 1 279 ? -12.705 2.195 24.463 1.00 94.56 279 ILE A CA 1
ATOM 2163 C C . ILE A 1 279 ? -12.660 1.454 25.810 1.00 94.56 279 ILE A C 1
ATOM 2165 O O . ILE A 1 279 ? -13.308 0.422 25.997 1.00 94.56 279 ILE A O 1
ATOM 2169 N N . HIS A 1 280 ? -11.903 1.971 26.785 1.00 92.75 280 HIS A N 1
ATOM 2170 C CA . HIS A 1 280 ? -11.760 1.330 28.094 1.00 92.75 280 HIS A CA 1
ATOM 2171 C C . HIS A 1 280 ? -13.068 1.279 28.892 1.00 92.75 280 HIS A C 1
ATOM 2173 O O . HIS A 1 280 ? -13.277 0.333 29.653 1.00 92.75 280 HIS A O 1
ATOM 2179 N N . GLU A 1 281 ? -13.937 2.282 28.744 1.00 92.81 281 GLU A N 1
ATOM 2180 C CA . GLU A 1 281 ? -15.262 2.278 29.366 1.00 92.81 281 GLU A CA 1
ATOM 2181 C C . GLU A 1 281 ? -16.123 1.132 28.819 1.00 92.81 281 GLU A C 1
ATOM 2183 O O . GLU A 1 281 ? -16.713 0.386 29.604 1.00 92.81 281 GLU A O 1
ATOM 2188 N N . LEU A 1 282 ? -16.116 0.935 27.498 1.00 94.69 282 LEU A N 1
ATOM 2189 C CA . LEU A 1 282 ? -16.903 -0.099 26.821 1.00 94.69 282 LEU A CA 1
ATOM 2190 C C . LEU A 1 282 ? -16.401 -1.519 27.126 1.00 94.69 282 LEU A C 1
ATOM 2192 O O . LEU A 1 282 ? -17.205 -2.391 27.452 1.00 94.69 282 LEU A O 1
ATOM 2196 N N . LEU A 1 283 ? -15.079 -1.724 27.189 1.00 93.06 283 LEU A N 1
ATOM 2197 C CA . LEU A 1 283 ? -14.458 -2.991 27.621 1.00 93.06 283 LEU A CA 1
ATOM 2198 C C . LEU A 1 283 ? -14.855 -3.430 29.046 1.00 93.06 283 LEU A C 1
ATOM 2200 O O . LEU A 1 283 ? -14.635 -4.578 29.436 1.00 93.06 283 LEU A O 1
ATOM 2204 N N . GLY A 1 284 ? -15.397 -2.518 29.861 1.00 90.88 284 GLY A N 1
ATOM 2205 C CA . GLY A 1 284 ? -15.907 -2.821 31.197 1.00 90.88 284 GLY A CA 1
ATOM 2206 C C . GLY A 1 284 ? -17.260 -3.542 31.206 1.00 90.88 284 GLY A C 1
ATOM 2207 O O . GLY A 1 284 ? -17.703 -3.981 32.274 1.00 90.88 284 GLY A O 1
ATOM 2208 N N . HIS A 1 285 ? -17.926 -3.649 30.056 1.00 92.69 285 HIS A N 1
ATOM 2209 C CA . HIS A 1 285 ? -19.226 -4.289 29.905 1.00 92.69 285 HIS A CA 1
ATOM 2210 C C . HIS A 1 285 ? -19.109 -5.707 29.337 1.00 92.69 285 HIS A C 1
ATOM 2212 O O . HIS A 1 285 ? -18.176 -6.043 28.620 1.00 92.69 285 HIS A O 1
ATOM 2218 N N . GLU A 1 286 ? -20.067 -6.567 29.684 1.00 88.62 286 GLU A N 1
ATOM 2219 C CA . GLU A 1 286 ? -20.181 -7.889 29.061 1.00 88.62 286 GLU A CA 1
ATOM 2220 C C . GLU A 1 286 ? -20.810 -7.744 27.663 1.00 88.62 286 GLU A C 1
ATOM 2222 O O . GLU A 1 286 ? -21.794 -7.014 27.516 1.00 88.62 286 GLU A O 1
ATOM 2227 N N . GLU A 1 287 ? -20.275 -8.466 26.675 1.00 82.12 287 GLU A N 1
ATOM 2228 C CA . GLU A 1 287 ? -20.631 -8.409 25.242 1.00 82.12 287 GLU A CA 1
ATOM 2229 C C . GLU A 1 287 ? -22.151 -8.486 24.989 1.00 82.12 287 GLU A C 1
ATOM 2231 O O . GLU A 1 287 ? -22.748 -7.589 24.400 1.00 82.12 287 GLU A O 1
ATOM 2236 N N . ASP A 1 288 ? -22.828 -9.485 25.564 1.00 88.31 288 ASP A N 1
ATOM 2237 C CA . ASP A 1 288 ? -24.272 -9.725 25.386 1.00 88.31 288 ASP A CA 1
ATOM 2238 C C . ASP A 1 288 ? -25.185 -8.777 26.203 1.00 88.31 288 ASP A C 1
ATOM 2240 O O . ASP A 1 288 ? -26.366 -9.063 26.451 1.00 88.31 288 ASP A O 1
ATOM 2244 N N . THR A 1 289 ? -24.663 -7.645 26.679 1.00 93.06 289 THR A N 1
ATOM 2245 C CA . THR A 1 289 ? -25.430 -6.662 27.456 1.00 93.06 289 THR A CA 1
ATOM 2246 C C . THR A 1 289 ? -25.676 -5.382 26.675 1.00 93.06 289 THR A C 1
ATOM 2248 O O . THR A 1 289 ? -24.995 -5.063 25.711 1.00 93.06 289 THR A O 1
ATOM 2251 N N . ALA A 1 290 ? -26.634 -4.575 27.141 1.00 91.31 290 ALA A N 1
ATOM 2252 C CA . ALA A 1 290 ? -26.844 -3.247 26.568 1.00 91.31 290 ALA A CA 1
ATOM 2253 C C . ALA A 1 290 ? -25.582 -2.367 26.633 1.00 91.31 290 ALA A C 1
ATOM 2255 O O . ALA A 1 290 ? -25.448 -1.486 25.801 1.00 91.31 290 ALA A O 1
ATOM 2256 N N . GLY A 1 291 ? -24.692 -2.595 27.609 1.00 89.38 291 GLY A N 1
ATOM 2257 C CA . GLY A 1 291 ? -23.416 -1.887 27.706 1.00 89.38 291 GLY A CA 1
ATOM 2258 C C . GLY A 1 291 ? -22.345 -2.420 26.753 1.00 89.38 291 GLY A C 1
ATOM 2259 O O . GLY A 1 291 ? -21.490 -1.648 26.350 1.00 89.38 291 GLY A O 1
ATOM 2260 N N . GLY A 1 292 ? -22.405 -3.705 26.389 1.00 87.38 292 GLY A N 1
ATOM 2261 C CA . GLY A 1 292 ? -21.503 -4.303 25.400 1.00 87.38 292 GLY A CA 1
ATOM 2262 C C . GLY A 1 292 ? -21.882 -3.958 23.959 1.00 87.38 292 GLY A C 1
ATOM 2263 O O . GLY A 1 292 ? -21.019 -3.896 23.107 1.00 87.38 292 GLY A O 1
ATOM 2264 N N . LEU A 1 293 ? -23.161 -3.661 23.696 1.00 88.75 293 LEU A N 1
ATOM 2265 C CA . LEU A 1 293 ? -23.669 -3.313 22.359 1.00 88.75 293 LEU A CA 1
ATOM 2266 C C . LEU A 1 293 ? -23.859 -1.803 22.126 1.00 88.75 293 LEU A C 1
ATOM 2268 O O . LEU A 1 293 ? -24.421 -1.408 21.102 1.00 88.75 293 LEU A O 1
ATOM 2272 N N . MET A 1 294 ? -23.545 -0.952 23.108 1.00 93.00 294 MET A N 1
ATOM 2273 C CA . MET A 1 294 ? -23.734 0.497 22.977 1.00 93.00 294 MET A CA 1
ATOM 2274 C C . MET A 1 294 ? -22.463 1.175 22.484 1.00 93.00 294 MET A C 1
ATOM 2276 O O . MET A 1 294 ? -21.363 0.769 22.828 1.00 93.00 294 MET A O 1
ATOM 2280 N N . THR A 1 295 ? -22.647 2.307 21.815 1.00 92.12 295 THR A N 1
ATOM 2281 C CA . THR A 1 295 ? -21.579 3.269 21.557 1.00 92.12 295 THR A CA 1
ATOM 2282 C C . THR A 1 295 ? -21.709 4.470 22.495 1.00 92.12 295 THR A C 1
ATOM 2284 O O . THR A 1 295 ? -22.820 4.890 22.850 1.00 92.12 295 THR A O 1
ATOM 2287 N N . ASN A 1 296 ? -20.578 5.034 22.913 1.00 91.25 296 ASN A N 1
ATOM 2288 C CA . ASN A 1 296 ? -20.515 6.297 23.652 1.00 91.25 296 ASN A CA 1
ATOM 2289 C C . ASN A 1 296 ? -20.496 7.525 22.721 1.00 91.25 296 ASN A C 1
ATOM 2291 O O . ASN A 1 296 ? -20.605 8.656 23.203 1.00 91.25 296 ASN A O 1
ATOM 2295 N N . GLU 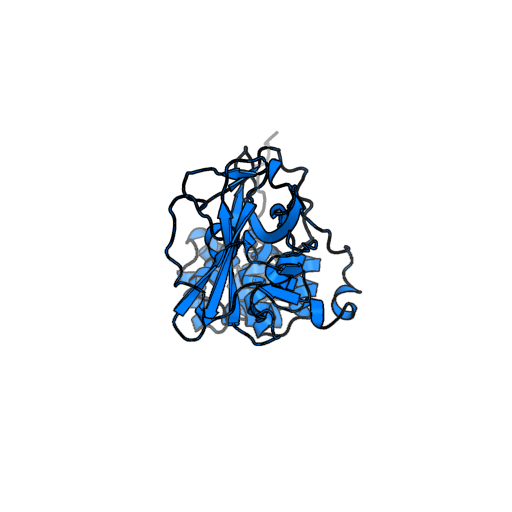A 1 297 ? -20.495 7.322 21.400 1.00 88.06 297 GLU A N 1
ATOM 2296 C CA . GLU A 1 297 ? -20.695 8.378 20.411 1.00 88.06 297 GLU A CA 1
ATOM 2297 C C . GLU A 1 297 ? -22.186 8.688 20.213 1.00 88.06 297 GLU A C 1
ATOM 2299 O O . GLU A 1 297 ? -22.887 8.121 19.373 1.00 88.06 297 GLU A O 1
ATOM 2304 N N . TYR A 1 298 ? -22.708 9.637 20.989 1.00 90.06 298 TYR A N 1
ATOM 2305 C CA . TYR A 1 298 ? -24.094 10.081 20.853 1.00 90.06 298 TYR A CA 1
ATOM 2306 C C . TYR A 1 298 ? -24.235 11.598 20.909 1.00 90.06 298 TYR A C 1
ATOM 2308 O O . TYR A 1 298 ? -23.507 12.325 21.583 1.00 90.06 298 TYR A O 1
ATOM 2316 N N . LEU A 1 299 ? -25.261 12.096 20.221 1.00 91.12 299 LEU A N 1
ATOM 2317 C CA . LEU A 1 299 ? -25.641 13.500 20.290 1.00 91.12 299 LEU A CA 1
ATOM 2318 C C . LEU A 1 299 ? -26.588 13.721 21.469 1.00 91.12 299 LEU A C 1
ATOM 2320 O O . LEU A 1 299 ? -27.725 13.249 21.469 1.00 91.12 299 LEU A O 1
ATOM 2324 N N . ALA A 1 300 ? -26.145 14.505 22.449 1.00 91.56 300 ALA A N 1
ATOM 2325 C CA . ALA A 1 300 ? -26.979 14.976 23.547 1.00 91.56 300 ALA A CA 1
ATOM 2326 C C . ALA A 1 300 ? -27.083 16.502 23.537 1.00 91.56 300 ALA A C 1
ATOM 2328 O O . ALA A 1 300 ? -26.092 17.217 23.399 1.00 91.56 300 ALA A O 1
ATOM 2329 N N . TYR A 1 301 ? -28.299 17.016 23.716 1.00 91.88 301 TYR A N 1
ATOM 2330 C CA . TYR A 1 301 ? -28.556 18.449 23.794 1.00 91.88 301 TYR A CA 1
ATOM 2331 C C . TYR A 1 301 ? -29.523 18.780 24.938 1.00 91.88 301 TYR A C 1
ATOM 2333 O O . TYR A 1 301 ? -30.450 18.014 25.218 1.00 91.88 301 TYR A O 1
ATOM 2341 N N . PRO A 1 302 ? -29.345 19.933 25.608 1.00 92.00 302 PRO A N 1
ATOM 2342 C CA . PRO A 1 302 ? -30.291 20.394 26.612 1.00 92.00 302 PRO A CA 1
ATOM 2343 C C . PRO A 1 302 ? -31.683 20.657 26.018 1.00 92.00 302 PRO A C 1
ATOM 2345 O O . PRO A 1 302 ? -31.799 21.120 24.877 1.00 92.00 302 PRO A O 1
ATOM 2348 N N . PRO A 1 303 ? -32.759 20.444 26.794 1.00 90.81 303 PRO A N 1
ATOM 2349 C CA . PRO A 1 303 ? -34.099 20.820 26.363 1.00 90.81 303 PRO A CA 1
ATOM 2350 C C . PRO A 1 303 ? -34.172 22.333 26.090 1.00 90.81 303 PRO A C 1
ATOM 2352 O O . PRO A 1 303 ? -33.740 23.138 26.915 1.00 90.81 303 PRO A O 1
ATOM 2355 N N . GLY A 1 304 ? -34.750 22.721 24.946 1.00 89.44 304 GLY A N 1
ATOM 2356 C CA . GLY A 1 304 ? -34.963 24.127 24.565 1.00 89.44 304 GLY A CA 1
ATOM 2357 C C . GLY A 1 304 ? -33.975 24.717 23.549 1.00 89.44 304 GLY A C 1
ATOM 2358 O O . GLY A 1 304 ? -34.072 25.908 23.263 1.00 89.44 304 GLY A O 1
ATOM 2359 N N . ILE A 1 305 ? -33.061 23.916 22.989 1.00 87.62 305 ILE A N 1
ATOM 2360 C CA . ILE A 1 305 ? -32.312 24.277 21.774 1.00 87.62 305 ILE A CA 1
ATOM 2361 C C . ILE A 1 305 ? -33.262 24.271 20.561 1.00 87.62 305 ILE A C 1
ATOM 2363 O O . ILE A 1 305 ? -34.085 23.365 20.424 1.00 87.62 305 ILE A O 1
ATOM 2367 N N . THR A 1 306 ? -33.163 25.298 19.713 1.00 80.94 306 THR A N 1
ATOM 2368 C CA . THR A 1 306 ? -33.915 25.473 18.454 1.00 80.94 306 THR A CA 1
ATOM 2369 C C . THR A 1 306 ? -32.979 25.550 17.271 1.00 80.94 306 THR A C 1
ATOM 2371 O O . THR A 1 306 ? -31.953 26.251 17.429 1.00 80.94 306 THR A O 1
#

Nearest PDB structures (foldseek):
  2oux-assembly1_B  TM=8.957E-01  e=5.100E-06  Enterococcus faecalis V583
  8gps-assembly1_A-2  TM=8.978E-01  e=1.134E-05  Chryseobacterium hispalense
  8gpv-assembly1_A-2  TM=8.933E-01  e=2.958E-05  Clostridiales bacterium
  5x9g-assembly1_A  TM=9.034E-01  e=3.660E-05  Thermus thermophilus HB8
  5x9h-assembly1_A  TM=8.856E-01  e=4.294E-05  Thermus thermophilus HB8

Radius of gyration: 23.24 Å; Cα contacts (8 Å, |Δi|>4): 542; chains: 1; bounding box: 63×42×64 Å